Protein AF-A0A6M3IJ94-F1 (afdb_monomer_lite)

pLDDT: mean 84.15, std 18.34, range [35.28, 98.75]

Secondary structure (DSSP, 8-state):
-PPEEEEEE-SSGGGGG----SEEEEETTHHHHHHHHHHH-GGG-----EEEE-S--PBPTTSSSBSS-HHHHHHHHHTT-EEEESS--TT---EEP-HHHHHHHHT-----SHHHHHHHHHHHHHB-TTS-BSS-EEEEEES----SHHIIIIIHHHHHHHHHHHHHTT-EEEE-SS--TTS-TTSS-TT-----HHHH-TTS-S--TT---HHHHSSPPHHHHHHHHHHHHHHHHHHHTT------------

Sequence (254 aa):
MDKRELIILGMGSSRTLCLYDAEVWSCNVGYLQIAQANEENPELNAKLNKIFMSHPNAPRPDGKGLHYNFDQMNLMVKHGIEIFNIHRCKGLNSRMYPLKRISKKFNTDFFSNTICYMMAYAVDQATTRELKLRYPMKVRIYGVDMMTKDEYELEKGGIEYWIGYARGLGIEVELYGGGAVLQTCTGLPYGVKFYKIKDVDPWGLLKCGKMKKWQEQAGFSDKQMKKLAEHSDAELAEITDGTGMGTGYPLGTK

Foldseek 3Di:
DDAAEEEEEEAAPQSLVDQLPHAYEYEQVCVVVQVVSCVVPVVSVHDYAEYEYEDEFDQDPVNPGTSDDQVVQVVVVVVRHAYEYCDDYPSHPHDHQPQVVLCVLVVHNLAQDRLLSVLSVVQVVQADSVSAGPHAYEYEYGRQALPDPCSVPGPLVSNLVSVVVCVVSVHHYHYGDNHCSVADPQSDDPPPPDDDSCVRCVPCPVCPDPPPDPPVVVDDPPVRVVVV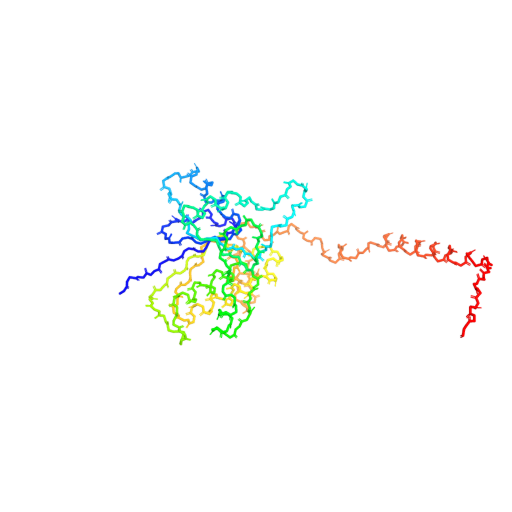VVVVVVVVVVVVVPPDDDDDDDDDDD

Organism: NCBI:txid1070528

Structure (mmCIF, N/CA/C/O backbone):
data_AF-A0A6M3IJ94-F1
#
_entry.id   AF-A0A6M3IJ94-F1
#
loop_
_atom_site.group_PDB
_atom_site.id
_atom_site.type_symbol
_atom_site.label_atom_id
_atom_site.label_alt_id
_atom_site.label_comp_id
_atom_site.label_asym_id
_atom_site.label_entity_id
_atom_site.label_seq_id
_atom_site.pdbx_PDB_ins_code
_atom_site.Cartn_x
_atom_site.Cartn_y
_atom_site.Cartn_z
_atom_site.occupancy
_atom_site.B_iso_or_equiv
_atom_site.auth_seq_id
_atom_site.auth_comp_id
_atom_site.auth_asym_id
_atom_site.auth_atom_id
_atom_site.pdbx_PDB_model_num
ATOM 1 N N . MET A 1 1 ? -22.364 -7.603 10.243 1.00 75.62 1 MET A N 1
ATOM 2 C CA . MET A 1 1 ? -21.705 -7.175 8.991 1.00 75.62 1 MET A CA 1
ATOM 3 C C . MET A 1 1 ? -20.384 -7.895 8.926 1.00 75.62 1 MET A C 1
ATOM 5 O O . MET A 1 1 ? -19.665 -7.851 9.920 1.00 75.62 1 MET A O 1
ATOM 9 N N . ASP A 1 2 ? -20.093 -8.551 7.809 1.00 90.19 2 ASP A N 1
ATOM 10 C CA . ASP A 1 2 ? -18.840 -9.286 7.654 1.00 90.19 2 ASP A CA 1
ATOM 11 C C . ASP A 1 2 ? -17.657 -8.321 7.646 1.00 90.19 2 ASP A C 1
ATOM 13 O O . ASP A 1 2 ? -17.708 -7.235 7.055 1.00 90.19 2 ASP A O 1
ATOM 17 N N . LYS A 1 3 ? -16.602 -8.707 8.361 1.00 95.31 3 LYS A N 1
ATOM 18 C CA . LYS A 1 3 ? -15.357 -7.952 8.435 1.00 95.31 3 LYS A CA 1
ATOM 19 C C . LYS A 1 3 ? -14.671 -8.012 7.074 1.00 95.31 3 LYS A C 1
ATOM 21 O O . LYS A 1 3 ? -14.461 -9.096 6.540 1.00 95.31 3 LYS A O 1
ATOM 26 N N . ARG A 1 4 ? -14.319 -6.854 6.514 1.00 97.69 4 ARG A N 1
ATOM 27 C CA . ARG A 1 4 ? -13.544 -6.794 5.269 1.00 97.69 4 ARG A CA 1
ATOM 28 C C . ARG A 1 4 ? -12.060 -6.861 5.568 1.00 97.69 4 ARG A C 1
ATOM 30 O O . ARG A 1 4 ? -11.571 -6.138 6.435 1.00 97.69 4 ARG A O 1
ATOM 37 N N . GLU A 1 5 ? -11.351 -7.679 4.808 1.00 98.25 5 GLU A N 1
ATOM 38 C CA . GLU A 1 5 ? -9.901 -7.779 4.890 1.00 98.25 5 GLU A CA 1
ATOM 39 C C . GLU A 1 5 ? -9.245 -7.254 3.622 1.00 98.25 5 GLU A C 1
ATOM 41 O O . GLU A 1 5 ? -9.701 -7.520 2.510 1.00 98.25 5 GLU A O 1
ATOM 46 N N . LEU A 1 6 ? -8.172 -6.497 3.820 1.00 98.50 6 LEU A N 1
ATOM 47 C CA . LEU A 1 6 ? -7.333 -5.947 2.773 1.00 98.50 6 LEU A CA 1
ATOM 48 C C . LEU A 1 6 ? -5.877 -6.297 3.065 1.00 98.50 6 LEU A C 1
ATOM 50 O O . LEU A 1 6 ? -5.398 -6.097 4.178 1.00 98.50 6 LEU A O 1
ATOM 54 N N . ILE A 1 7 ? -5.163 -6.734 2.041 1.00 98.50 7 ILE A N 1
ATOM 55 C CA . ILE A 1 7 ? -3.718 -6.890 2.021 1.00 98.50 7 ILE A CA 1
ATOM 56 C C . ILE A 1 7 ? -3.118 -5.717 1.243 1.00 98.50 7 ILE A C 1
ATOM 58 O O . ILE A 1 7 ? -3.458 -5.477 0.085 1.00 98.50 7 ILE A O 1
ATOM 62 N N . ILE A 1 8 ? -2.193 -5.000 1.874 1.00 98.44 8 ILE A N 1
ATOM 63 C CA . ILE A 1 8 ? -1.308 -4.035 1.222 1.00 98.44 8 ILE A CA 1
ATOM 64 C C . ILE A 1 8 ? 0.059 -4.691 1.075 1.00 98.44 8 ILE A C 1
ATOM 66 O O . ILE A 1 8 ? 0.717 -5.013 2.063 1.00 98.44 8 ILE A O 1
ATOM 70 N N . LEU A 1 9 ? 0.471 -4.884 -0.172 1.00 97.69 9 LEU A N 1
ATOM 71 C CA . LEU A 1 9 ? 1.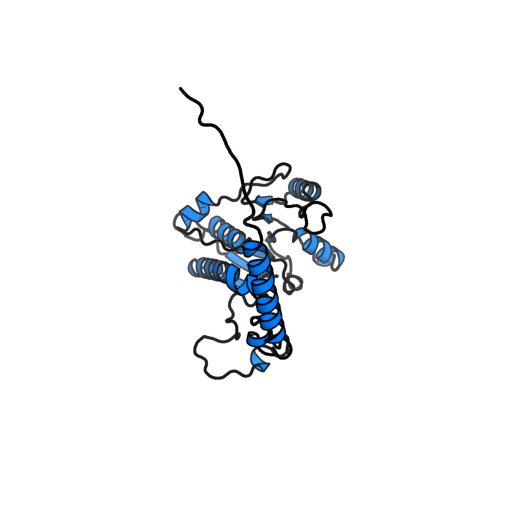695 -5.573 -0.546 1.00 97.69 9 LEU A CA 1
ATOM 72 C C . LEU A 1 9 ? 2.710 -4.580 -1.120 1.00 97.69 9 LEU A C 1
ATOM 74 O O . LEU A 1 9 ? 2.593 -4.144 -2.270 1.00 97.69 9 LEU A O 1
ATOM 78 N N . GLY A 1 10 ? 3.705 -4.230 -0.310 1.00 96.38 10 GLY A N 1
ATOM 79 C CA . GLY A 1 10 ? 4.910 -3.540 -0.752 1.00 96.38 10 GLY A CA 1
ATOM 80 C C . GLY A 1 10 ? 5.899 -4.480 -1.447 1.00 96.38 10 GLY A C 1
ATOM 81 O O . GLY A 1 10 ? 5.633 -5.663 -1.654 1.00 96.38 10 GLY A O 1
ATOM 82 N N . MET A 1 11 ? 7.061 -3.941 -1.812 1.00 93.88 11 MET A N 1
ATOM 83 C CA . MET A 1 11 ? 8.065 -4.653 -2.612 1.00 93.88 11 MET A CA 1
ATOM 84 C C . MET A 1 11 ? 9.243 -5.221 -1.805 1.00 93.88 11 MET A C 1
ATOM 86 O O . MET A 1 11 ? 10.128 -5.840 -2.394 1.00 93.88 11 MET A O 1
ATOM 90 N N . GLY A 1 12 ? 9.258 -5.030 -0.485 1.00 92.19 12 GLY A N 1
ATOM 91 C CA . GLY A 1 12 ? 10.270 -5.542 0.440 1.00 92.19 12 GLY A CA 1
ATOM 92 C C . GLY A 1 12 ? 10.313 -7.069 0.507 1.00 92.19 12 GLY A C 1
ATOM 93 O O . GLY A 1 12 ? 9.459 -7.763 -0.049 1.00 92.19 12 GLY A O 1
ATOM 94 N N . SER A 1 13 ? 11.330 -7.611 1.165 1.00 91.06 13 SER A N 1
ATOM 95 C CA . SER A 1 13 ? 11.576 -9.053 1.260 1.00 91.06 13 SER A CA 1
ATOM 96 C C . SER A 1 13 ? 10.516 -9.776 2.086 1.00 91.06 13 SER A C 1
ATOM 98 O O . SER A 1 13 ? 10.178 -10.909 1.755 1.00 91.06 13 SER A O 1
ATOM 100 N N . SER A 1 14 ? 9.922 -9.125 3.097 1.00 92.44 14 SER A N 1
ATOM 101 C CA . SER A 1 14 ? 8.851 -9.734 3.912 1.00 92.44 14 SER A CA 1
ATOM 102 C C . SER A 1 14 ? 7.580 -10.073 3.119 1.00 92.44 14 SER A C 1
ATOM 104 O O . SER A 1 14 ? 6.709 -10.784 3.621 1.00 92.44 14 SER A O 1
ATOM 106 N N . ARG A 1 15 ? 7.469 -9.623 1.859 1.00 93.88 15 ARG A N 1
ATOM 107 C CA . ARG A 1 15 ? 6.352 -9.959 0.962 1.00 93.88 15 ARG A CA 1
ATOM 108 C C . ARG A 1 15 ? 6.172 -11.465 0.747 1.00 93.88 15 ARG A C 1
ATOM 110 O O . ARG A 1 15 ? 5.062 -11.896 0.462 1.00 93.88 15 ARG A O 1
ATOM 117 N N . THR A 1 16 ? 7.235 -12.260 0.889 1.00 92.69 16 THR A N 1
ATOM 118 C CA . THR A 1 16 ? 7.192 -13.726 0.741 1.00 92.69 16 THR A CA 1
ATOM 119 C C . THR A 1 16 ? 6.347 -14.411 1.817 1.00 92.69 16 THR A C 1
ATOM 121 O O . THR A 1 16 ? 5.979 -15.567 1.659 1.00 92.69 16 THR A O 1
ATOM 124 N N . LEU A 1 17 ? 6.004 -13.696 2.893 1.00 93.56 17 LEU A N 1
ATOM 125 C CA . LEU A 1 17 ? 5.125 -14.175 3.961 1.00 93.56 17 LEU A CA 1
ATOM 126 C C . LEU A 1 17 ? 3.634 -13.942 3.661 1.00 93.56 17 LEU A C 1
ATOM 128 O O . LEU A 1 17 ? 2.785 -14.267 4.490 1.00 93.56 17 LEU A O 1
ATOM 132 N N . CYS A 1 18 ? 3.301 -13.313 2.530 1.00 95.62 18 CYS A N 1
ATOM 133 C CA . CYS A 1 18 ? 1.927 -12.970 2.187 1.00 95.62 18 CYS A CA 1
ATOM 134 C C . CYS A 1 18 ? 1.109 -14.210 1.799 1.00 95.62 18 CYS A C 1
ATOM 136 O O . CYS A 1 18 ? 1.546 -15.015 0.983 1.00 95.62 18 CYS A O 1
ATOM 138 N N . LEU A 1 19 ? -0.097 -14.330 2.363 1.00 95.25 19 LEU A N 1
ATOM 139 C CA . LEU A 1 19 ? -0.995 -15.475 2.156 1.00 95.25 19 LEU A CA 1
ATOM 140 C C . LEU A 1 19 ? -1.956 -15.310 0.969 1.00 95.25 19 LEU A C 1
ATOM 142 O O . LEU A 1 19 ? -2.542 -16.290 0.529 1.00 95.25 19 LEU A O 1
ATOM 146 N N . TYR A 1 20 ? -2.137 -14.083 0.466 1.00 96.06 20 TYR A N 1
ATOM 147 C CA . TYR A 1 20 ? -3.021 -13.757 -0.667 1.00 96.06 20 TYR A CA 1
ATOM 148 C C . TYR A 1 20 ? -4.481 -14.245 -0.540 1.00 96.06 20 TYR A C 1
ATOM 150 O O . TYR A 1 20 ? -5.178 -14.438 -1.533 1.00 96.06 20 TYR A O 1
ATOM 158 N N . ASP A 1 21 ? -4.972 -14.383 0.688 1.00 96.31 21 ASP A N 1
ATOM 159 C CA . ASP A 1 21 ? -6.295 -14.900 1.058 1.00 96.31 21 ASP A CA 1
ATOM 160 C C . ASP A 1 21 ? -7.361 -13.798 1.252 1.00 96.31 21 ASP A C 1
ATOM 162 O O . ASP A 1 21 ? -8.441 -14.044 1.788 1.00 96.31 21 ASP A O 1
ATOM 166 N N . ALA A 1 22 ? -7.076 -12.570 0.814 1.00 97.25 22 ALA A N 1
ATOM 167 C CA . ALA A 1 22 ? -7.985 -11.425 0.868 1.00 97.25 22 ALA A CA 1
ATOM 168 C C . ALA A 1 22 ? -7.823 -10.528 -0.372 1.00 97.25 22 ALA A C 1
ATOM 170 O O . ALA A 1 22 ? -7.085 -10.861 -1.296 1.00 97.25 22 ALA A O 1
ATOM 171 N N . GLU A 1 23 ? -8.514 -9.384 -0.417 1.00 97.81 23 GLU A N 1
ATOM 172 C CA . GLU A 1 23 ? -8.277 -8.381 -1.463 1.00 97.81 23 GLU A CA 1
ATOM 173 C C . GLU A 1 23 ? -6.821 -7.900 -1.382 1.00 97.81 23 GLU A C 1
ATOM 175 O O . GLU A 1 23 ? -6.375 -7.510 -0.307 1.00 97.81 23 GLU A O 1
ATOM 180 N N . VAL A 1 24 ? -6.078 -7.905 -2.492 1.00 98.38 24 VAL A N 1
ATOM 181 C CA . VAL A 1 24 ? -4.656 -7.527 -2.513 1.00 98.38 24 VAL A CA 1
ATOM 182 C C . VAL A 1 24 ? -4.446 -6.281 -3.347 1.00 98.38 24 VAL A C 1
ATOM 184 O O . VAL A 1 24 ? -4.787 -6.227 -4.535 1.00 98.38 24 VAL A O 1
ATOM 187 N N . TRP A 1 25 ? -3.846 -5.269 -2.731 1.00 98.62 25 TRP A N 1
ATOM 188 C CA . TRP A 1 25 ? -3.359 -4.076 -3.408 1.00 98.62 25 TRP A CA 1
ATOM 189 C C . TRP A 1 25 ? -1.841 -4.082 -3.382 1.00 98.62 25 TRP A C 1
ATOM 191 O O . TRP A 1 25 ? -1.240 -4.357 -2.347 1.00 98.62 25 TRP A O 1
ATOM 201 N N . SER A 1 26 ? -1.216 -3.718 -4.494 1.00 98.06 26 SER A N 1
ATOM 202 C CA . SER A 1 26 ? 0.237 -3.583 -4.573 1.00 98.06 26 SER A CA 1
ATOM 203 C C . SER A 1 26 ? 0.649 -2.256 -5.207 1.00 98.06 26 SER A C 1
ATOM 205 O O . SER A 1 26 ? -0.192 -1.496 -5.694 1.00 98.06 26 SER A O 1
ATOM 207 N N . CYS A 1 27 ? 1.942 -1.951 -5.181 1.00 97.06 27 CYS A N 1
ATOM 208 C CA . CYS A 1 27 ? 2.514 -0.751 -5.773 1.00 97.06 27 CYS A CA 1
ATOM 209 C C . CYS A 1 27 ? 3.472 -1.083 -6.923 1.00 97.06 27 CYS A C 1
ATOM 211 O O . CYS A 1 27 ? 4.075 -2.155 -6.974 1.00 97.06 27 CYS A O 1
ATOM 213 N N . ASN A 1 28 ? 3.635 -0.133 -7.847 1.00 94.31 28 ASN A N 1
ATOM 214 C CA . ASN A 1 28 ? 4.644 -0.181 -8.907 1.00 94.31 28 ASN A CA 1
ATOM 215 C C . ASN A 1 28 ? 4.612 -1.494 -9.719 1.00 94.31 28 ASN A C 1
ATOM 217 O O . ASN A 1 28 ? 3.641 -1.770 -10.423 1.00 94.31 28 ASN A O 1
ATOM 221 N N . VAL A 1 29 ? 5.684 -2.288 -9.637 1.00 94.38 29 VAL A N 1
ATOM 222 C CA . VAL A 1 29 ? 5.854 -3.562 -10.351 1.00 94.38 29 VAL A CA 1
ATOM 223 C C . VAL A 1 29 ? 5.529 -4.782 -9.488 1.00 94.38 29 VAL A C 1
ATOM 225 O O . VAL A 1 29 ? 5.887 -5.900 -9.848 1.00 94.38 29 VAL A O 1
ATOM 228 N N . GLY A 1 30 ? 4.826 -4.605 -8.366 1.00 93.88 30 GLY A N 1
ATOM 229 C CA . GLY A 1 30 ? 4.452 -5.712 -7.483 1.00 93.88 30 GLY A CA 1
ATOM 230 C C . GLY A 1 30 ? 3.614 -6.801 -8.165 1.00 93.88 30 GLY A C 1
ATOM 231 O O . GLY A 1 30 ? 3.656 -7.953 -7.752 1.00 93.88 30 GLY A O 1
ATOM 232 N N . TYR A 1 31 ? 2.956 -6.502 -9.290 1.00 94.62 31 TYR A N 1
ATOM 233 C CA . TYR A 1 31 ? 2.299 -7.519 -10.120 1.00 94.62 31 TYR A CA 1
ATOM 234 C C . TYR A 1 31 ? 3.261 -8.599 -10.648 1.00 94.62 31 TYR A C 1
ATOM 236 O O . TYR A 1 31 ? 2.857 -9.752 -10.773 1.00 94.62 31 TYR A O 1
ATOM 244 N N . LEU A 1 32 ? 4.530 -8.263 -10.916 1.00 93.81 32 LEU A N 1
ATOM 245 C CA . LEU A 1 32 ? 5.547 -9.248 -11.303 1.00 93.81 32 LEU A CA 1
ATOM 246 C C . LEU A 1 32 ? 5.889 -10.174 -10.134 1.00 93.81 32 LEU A C 1
ATOM 248 O O . LEU A 1 32 ? 6.092 -11.365 -10.333 1.00 93.81 32 LEU A O 1
ATOM 252 N N . GLN A 1 33 ? 5.910 -9.637 -8.913 1.00 92.44 33 GLN A N 1
ATOM 253 C CA . GLN A 1 33 ? 6.205 -10.407 -7.704 1.00 92.44 33 GLN A CA 1
ATOM 254 C C . GLN A 1 33 ? 5.079 -11.398 -7.388 1.00 92.44 33 GLN A C 1
ATOM 256 O O . GLN A 1 33 ? 5.347 -12.514 -6.965 1.00 92.44 33 GLN A O 1
ATOM 261 N N . ILE A 1 34 ? 3.827 -11.011 -7.641 1.00 91.62 34 ILE A N 1
ATOM 262 C CA . ILE A 1 34 ? 2.664 -11.898 -7.498 1.00 91.62 34 ILE A CA 1
ATOM 263 C C . ILE A 1 34 ? 2.680 -12.999 -8.561 1.00 91.62 34 ILE A C 1
ATOM 265 O O . ILE A 1 34 ? 2.403 -14.154 -8.251 1.00 91.62 34 ILE A O 1
ATOM 269 N N . ALA A 1 35 ? 3.030 -12.659 -9.806 1.00 92.19 35 ALA A N 1
ATOM 270 C CA . ALA A 1 35 ? 3.193 -13.653 -10.863 1.00 92.19 35 ALA A CA 1
ATOM 271 C C . ALA A 1 35 ? 4.285 -14.675 -10.508 1.00 92.19 35 ALA A C 1
ATOM 273 O O . ALA A 1 35 ? 4.039 -15.872 -10.604 1.00 92.19 35 ALA A O 1
ATOM 274 N N . GLN A 1 36 ? 5.435 -14.203 -10.017 1.00 91.31 36 GLN A N 1
ATOM 275 C CA . GLN A 1 36 ? 6.513 -15.059 -9.521 1.00 91.31 36 GLN A CA 1
ATOM 276 C C . GLN A 1 36 ? 6.048 -15.948 -8.357 1.00 91.31 36 GLN A C 1
ATOM 278 O O . GLN A 1 36 ? 6.311 -17.143 -8.368 1.00 91.31 36 GLN A O 1
ATOM 283 N N . ALA A 1 37 ? 5.312 -15.401 -7.383 1.00 90.31 37 ALA A N 1
ATOM 284 C CA . ALA A 1 37 ? 4.798 -16.184 -6.258 1.00 90.31 37 ALA A CA 1
ATOM 285 C C . ALA A 1 37 ? 3.868 -17.323 -6.716 1.00 90.31 37 ALA A C 1
ATOM 287 O O . ALA A 1 37 ? 3.946 -18.418 -6.174 1.00 90.31 37 ALA A O 1
ATOM 288 N N . ASN A 1 38 ? 3.039 -17.093 -7.740 1.00 91.25 38 ASN A N 1
ATOM 289 C CA . ASN A 1 38 ? 2.202 -18.137 -8.343 1.00 91.25 38 ASN A CA 1
ATOM 290 C C . ASN A 1 38 ? 2.995 -19.165 -9.163 1.00 91.25 38 ASN A C 1
ATOM 292 O O . ASN A 1 38 ? 2.552 -20.299 -9.302 1.00 91.25 38 ASN A O 1
ATOM 296 N N . GLU A 1 39 ? 4.131 -18.781 -9.747 1.00 93.44 39 GLU A N 1
ATOM 297 C CA . GLU A 1 39 ? 5.019 -19.717 -10.446 1.00 93.44 39 GLU A CA 1
ATOM 298 C C . GLU A 1 39 ? 5.747 -20.629 -9.450 1.00 93.44 39 GLU A C 1
ATOM 300 O O . GLU A 1 39 ? 5.826 -21.838 -9.655 1.00 93.44 39 GLU A O 1
ATOM 305 N N . GLU A 1 40 ? 6.228 -20.056 -8.345 1.00 93.06 40 GLU A N 1
ATOM 306 C CA . GLU A 1 40 ? 6.903 -20.779 -7.262 1.00 93.06 40 GLU A CA 1
ATOM 307 C C . GLU A 1 40 ? 5.933 -21.636 -6.434 1.00 93.06 40 GLU A C 1
ATOM 309 O O . GLU A 1 40 ? 6.310 -22.704 -5.950 1.00 93.06 40 GLU A O 1
ATOM 314 N N . ASN A 1 41 ? 4.691 -21.173 -6.269 1.00 93.62 41 ASN A N 1
ATOM 315 C CA . ASN A 1 41 ? 3.641 -21.814 -5.486 1.00 93.62 41 ASN A CA 1
ATOM 316 C C . ASN A 1 41 ? 2.273 -21.664 -6.195 1.00 93.62 41 ASN A C 1
ATOM 318 O O . ASN A 1 41 ? 1.521 -20.722 -5.923 1.00 93.62 41 ASN A O 1
ATOM 322 N N . PRO A 1 42 ? 1.928 -22.570 -7.129 1.00 93.38 42 PRO A N 1
ATOM 323 C CA . PRO A 1 42 ? 0.661 -22.502 -7.858 1.00 93.38 42 PRO A CA 1
ATOM 324 C C . PRO A 1 42 ? -0.587 -22.648 -6.973 1.00 93.38 42 PRO A C 1
ATOM 326 O O . PRO A 1 42 ? -1.653 -22.138 -7.326 1.00 93.38 42 PRO A O 1
ATOM 329 N N . GLU A 1 43 ? -0.485 -23.331 -5.828 1.00 93.81 43 GLU A N 1
ATOM 330 C CA . GLU A 1 43 ? -1.590 -23.509 -4.882 1.00 93.81 43 GLU A CA 1
ATOM 331 C C . GLU A 1 43 ? -1.963 -22.229 -4.117 1.00 93.81 43 GLU A C 1
ATOM 333 O O . GLU A 1 43 ? -3.097 -22.116 -3.646 1.00 93.81 43 GLU A O 1
ATOM 338 N N . LEU A 1 44 ? -1.061 -21.242 -4.062 1.00 91.44 44 LEU A N 1
ATOM 339 C CA . LEU A 1 44 ? -1.298 -19.928 -3.466 1.00 91.44 44 LEU A CA 1
ATOM 340 C C . LEU A 1 44 ? -2.446 -19.191 -4.155 1.00 91.44 44 LEU A C 1
ATOM 342 O O . LEU A 1 44 ? -3.186 -18.456 -3.502 1.00 91.44 44 LEU A O 1
ATOM 346 N N . ASN A 1 45 ? -2.595 -19.391 -5.474 1.00 91.75 45 ASN A N 1
ATOM 347 C CA . ASN A 1 45 ? -3.619 -18.754 -6.305 1.00 91.75 45 ASN A CA 1
ATOM 348 C C . ASN A 1 45 ? -3.726 -17.244 -6.022 1.00 91.75 45 ASN A C 1
ATOM 350 O O . ASN A 1 45 ? -4.820 -16.691 -5.863 1.00 91.75 45 ASN A O 1
ATOM 354 N N . ALA A 1 46 ? -2.573 -16.586 -5.912 1.00 93.00 46 ALA A N 1
ATOM 355 C CA . ALA A 1 46 ? -2.461 -15.195 -5.540 1.00 93.00 46 ALA A CA 1
ATOM 356 C C . ALA A 1 46 ? -3.148 -14.311 -6.583 1.00 93.00 46 ALA A C 1
ATOM 358 O O . ALA A 1 46 ? -2.817 -14.341 -7.774 1.00 93.00 46 ALA A O 1
ATOM 359 N N . LYS A 1 47 ? -4.103 -13.497 -6.129 1.00 94.06 47 LYS A N 1
ATOM 360 C CA . LYS A 1 47 ? -4.857 -12.571 -6.979 1.00 94.06 47 LYS A CA 1
ATOM 361 C C . LYS A 1 47 ? -4.522 -11.141 -6.615 1.00 94.06 47 LYS A C 1
ATOM 363 O O . LYS A 1 47 ? -4.480 -10.779 -5.447 1.00 94.06 47 LYS A O 1
ATOM 368 N N . LEU A 1 48 ? -4.325 -10.322 -7.639 1.00 96.56 48 LEU A N 1
ATOM 369 C CA . LEU A 1 48 ? -4.133 -8.886 -7.510 1.00 96.56 48 LEU A CA 1
ATOM 370 C C . LEU A 1 48 ? -5.436 -8.174 -7.860 1.00 96.56 48 LEU A C 1
ATOM 372 O O . LEU A 1 48 ? -6.035 -8.463 -8.892 1.00 96.56 48 LEU A O 1
ATOM 376 N N . ASN A 1 49 ? -5.859 -7.223 -7.032 1.00 98.19 49 ASN A N 1
ATOM 377 C CA . ASN A 1 49 ? -7.063 -6.433 -7.282 1.00 98.19 49 ASN A CA 1
ATOM 378 C C . ASN A 1 49 ? -6.720 -5.023 -7.762 1.00 98.19 49 ASN A C 1
ATOM 380 O O . ASN A 1 49 ? -7.365 -4.513 -8.681 1.00 98.19 49 ASN A O 1
ATOM 384 N N . LYS A 1 50 ? -5.714 -4.384 -7.143 1.00 98.62 50 LYS A N 1
ATOM 385 C CA . LYS A 1 50 ? -5.351 -2.994 -7.450 1.00 98.62 50 LYS A CA 1
ATOM 386 C C . LYS A 1 50 ? -3.848 -2.761 -7.481 1.00 98.62 50 LYS A C 1
ATOM 388 O O . LYS A 1 50 ? -3.116 -3.294 -6.652 1.00 98.62 50 LYS A O 1
ATOM 393 N N . ILE A 1 51 ? -3.414 -1.892 -8.389 1.00 98.31 51 ILE A N 1
ATOM 394 C CA . ILE A 1 51 ? -2.043 -1.380 -8.468 1.00 98.31 51 ILE A CA 1
ATOM 395 C C . ILE A 1 51 ? -2.064 0.123 -8.225 1.00 98.31 51 ILE A C 1
ATOM 397 O O . ILE A 1 51 ? -2.849 0.842 -8.839 1.00 98.31 51 ILE A O 1
ATOM 401 N N . PHE A 1 52 ? -1.173 0.602 -7.366 1.00 98.44 52 PHE A N 1
ATOM 402 C CA . PHE A 1 52 ? -0.968 2.022 -7.113 1.00 98.44 52 PHE A CA 1
ATOM 403 C C . PHE A 1 52 ? 0.390 2.472 -7.652 1.00 98.44 52 PHE A C 1
ATOM 405 O O . PHE A 1 52 ? 1.400 1.784 -7.511 1.00 98.44 52 PHE A O 1
ATOM 412 N N . MET A 1 53 ? 0.409 3.647 -8.272 1.00 97.19 53 MET A N 1
ATOM 413 C CA . MET A 1 53 ? 1.603 4.274 -8.830 1.00 97.19 53 MET A CA 1
ATOM 414 C C . MET A 1 53 ? 1.667 5.742 -8.408 1.00 97.19 53 MET A C 1
ATOM 416 O O . MET A 1 53 ? 0.650 6.440 -8.393 1.00 97.19 53 MET A O 1
ATOM 420 N N . SER A 1 54 ? 2.872 6.217 -8.100 1.00 94.38 54 SER A N 1
ATOM 421 C CA . SER A 1 54 ? 3.136 7.612 -7.720 1.00 94.38 54 SER A CA 1
ATOM 422 C C . SER A 1 54 ? 4.116 8.328 -8.651 1.00 94.38 54 SER A C 1
ATOM 424 O O . SER A 1 54 ? 4.526 9.441 -8.352 1.00 94.38 54 SER A O 1
ATOM 426 N N . HIS A 1 55 ? 4.498 7.716 -9.775 1.00 90.38 55 HIS A N 1
ATOM 427 C CA . HIS A 1 55 ? 5.523 8.258 -10.669 1.00 90.38 55 HIS A CA 1
ATOM 428 C C . HIS A 1 55 ? 5.110 8.125 -12.142 1.00 90.38 55 HIS A C 1
ATOM 430 O O . HIS A 1 55 ? 4.350 7.211 -12.495 1.00 90.38 55 HIS A O 1
ATOM 436 N N . PRO A 1 56 ? 5.585 9.028 -13.023 1.00 91.44 56 PRO A N 1
ATOM 437 C CA . PRO A 1 56 ? 5.475 8.832 -14.462 1.00 91.44 56 PRO A CA 1
ATOM 438 C C . PRO A 1 56 ? 6.345 7.651 -14.915 1.00 91.44 56 PRO A C 1
ATOM 440 O O . PRO A 1 56 ? 7.227 7.186 -14.193 1.00 91.44 56 PRO A O 1
ATOM 443 N N . ASN A 1 57 ? 6.127 7.182 -16.144 1.00 89.69 57 ASN A N 1
ATOM 444 C CA . ASN A 1 57 ? 6.989 6.164 -16.735 1.00 89.69 57 ASN A CA 1
ATOM 445 C C . ASN A 1 57 ? 8.295 6.799 -17.214 1.00 89.69 57 ASN A C 1
ATOM 447 O O . AS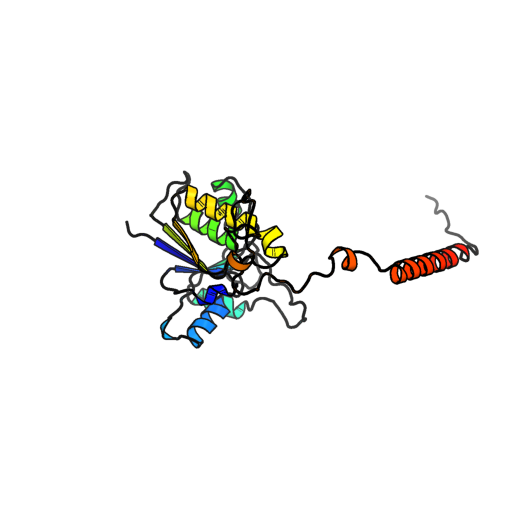N A 1 57 ? 8.372 7.311 -18.330 1.00 89.69 57 ASN A O 1
ATOM 451 N N . ALA A 1 58 ? 9.287 6.829 -16.329 1.00 88.44 58 ALA A N 1
ATOM 452 C CA . ALA A 1 58 ? 10.604 7.361 -16.635 1.00 88.44 58 ALA A CA 1
ATOM 453 C C . ALA A 1 58 ? 11.461 6.321 -17.386 1.00 88.44 58 ALA A C 1
ATOM 455 O O . ALA A 1 58 ? 11.296 5.111 -17.171 1.00 88.44 58 ALA A O 1
ATOM 456 N N . PRO A 1 59 ? 12.386 6.772 -18.253 1.00 88.75 59 PRO A N 1
ATOM 457 C CA . PRO A 1 59 ? 13.450 5.924 -18.765 1.00 88.75 59 PRO A CA 1
ATOM 458 C C . PRO A 1 59 ? 14.268 5.339 -17.617 1.00 88.75 59 PRO A C 1
ATOM 460 O O . PRO A 1 59 ? 14.542 6.017 -16.625 1.00 88.75 59 PRO A O 1
ATOM 463 N N . ARG A 1 60 ? 14.674 4.084 -17.765 1.00 85.12 60 ARG A N 1
ATOM 464 C CA . ARG A 1 60 ? 15.566 3.428 -16.818 1.00 85.12 60 ARG A CA 1
ATOM 465 C C . ARG A 1 60 ? 16.966 4.052 -16.901 1.00 85.12 60 ARG A C 1
ATOM 467 O O . ARG A 1 60 ? 17.408 4.376 -18.007 1.00 85.12 60 ARG A O 1
ATOM 474 N N . PRO A 1 61 ? 17.710 4.141 -15.783 1.00 85.12 61 PRO A N 1
ATOM 475 C CA . PRO A 1 61 ? 19.083 4.656 -15.788 1.00 85.12 61 PRO A CA 1
ATOM 476 C C . PRO A 1 61 ? 20.040 3.876 -16.702 1.00 85.12 61 PRO A C 1
ATOM 478 O O . PRO A 1 61 ? 21.017 4.429 -17.190 1.00 85.12 61 PRO A O 1
ATOM 481 N N . ASP A 1 62 ? 19.751 2.595 -16.953 1.00 91.06 62 ASP A N 1
ATOM 482 C CA . ASP A 1 62 ? 20.536 1.723 -17.834 1.00 91.06 62 ASP A CA 1
ATOM 483 C C . ASP A 1 62 ? 20.261 1.944 -19.335 1.00 91.06 62 ASP A C 1
ATOM 485 O O . ASP A 1 62 ? 20.861 1.272 -20.173 1.00 91.06 62 ASP A O 1
ATOM 489 N N . GLY A 1 63 ? 19.334 2.843 -19.686 1.00 91.88 63 GLY A N 1
ATOM 490 C CA . GLY A 1 63 ? 18.915 3.097 -21.064 1.00 91.88 63 GLY A CA 1
ATOM 491 C C . GLY A 1 63 ? 18.111 1.957 -21.701 1.00 91.88 63 GLY A C 1
ATOM 492 O O . GLY A 1 63 ? 17.722 2.065 -22.862 1.00 91.88 63 GLY A O 1
ATOM 493 N N . LYS A 1 64 ? 17.807 0.874 -20.972 1.00 88.81 64 LYS A N 1
ATOM 494 C CA . LYS A 1 64 ? 17.128 -0.326 -21.499 1.00 88.81 64 LYS A CA 1
ATOM 495 C C . LYS A 1 64 ? 15.604 -0.179 -21.518 1.00 88.81 64 LYS A C 1
ATOM 497 O O . LYS A 1 64 ? 14.869 -1.116 -21.210 1.00 88.81 64 LYS A O 1
ATOM 502 N N . GLY A 1 65 ? 15.124 1.006 -21.886 1.00 90.06 65 GLY A N 1
ATOM 503 C CA . GLY A 1 65 ? 13.704 1.317 -22.021 1.00 90.06 65 GLY A CA 1
ATOM 504 C C . GLY A 1 65 ? 13.088 1.956 -20.780 1.00 90.06 65 GLY A C 1
ATOM 505 O O . GLY A 1 65 ? 13.727 2.729 -20.069 1.00 90.06 65 GLY A O 1
ATOM 506 N N . LEU A 1 66 ? 11.804 1.683 -20.571 1.00 90.25 66 LEU A N 1
ATOM 507 C CA . LEU A 1 66 ? 10.969 2.323 -19.559 1.00 90.25 66 LEU A CA 1
ATOM 508 C C . LEU A 1 66 ? 10.860 1.468 -18.290 1.00 90.25 66 LEU A C 1
ATOM 510 O O . LEU A 1 66 ? 11.003 0.246 -18.340 1.00 90.25 66 LEU A O 1
ATOM 514 N N . HIS A 1 67 ? 10.596 2.104 -17.147 1.00 87.75 67 HIS A N 1
ATOM 515 C CA . HIS A 1 67 ? 10.413 1.395 -15.875 1.00 87.75 67 HIS A CA 1
ATOM 516 C C . HIS A 1 67 ? 9.183 0.479 -15.862 1.00 87.75 67 HIS A C 1
ATOM 518 O O . HIS A 1 67 ? 9.221 -0.585 -15.245 1.00 87.75 67 HIS A O 1
ATOM 524 N N . TYR A 1 68 ? 8.109 0.870 -16.548 1.00 92.88 68 TYR A N 1
ATOM 525 C CA . TYR A 1 68 ? 6.855 0.124 -16.580 1.00 92.88 68 TYR A CA 1
ATOM 526 C C . TYR A 1 68 ? 6.522 -0.364 -17.990 1.00 92.88 68 TYR A C 1
ATOM 528 O O . TYR A 1 68 ? 6.604 0.393 -18.962 1.00 92.88 68 TYR A O 1
ATOM 536 N N . ASN A 1 69 ? 6.058 -1.612 -18.084 1.00 94.19 69 ASN A N 1
ATOM 537 C CA . ASN A 1 69 ? 5.482 -2.175 -19.300 1.00 94.19 69 ASN A CA 1
ATOM 538 C C . ASN A 1 69 ? 3.977 -1.852 -19.362 1.00 94.19 69 ASN A C 1
ATOM 540 O O . ASN A 1 69 ? 3.147 -2.568 -18.801 1.00 94.19 69 ASN A O 1
ATOM 544 N N . PHE A 1 70 ? 3.619 -0.747 -20.020 1.00 95.19 70 PHE A N 1
ATOM 545 C CA . PHE A 1 70 ? 2.224 -0.299 -20.110 1.00 95.19 70 PHE A CA 1
ATOM 546 C C . PHE A 1 70 ? 1.319 -1.253 -20.889 1.00 95.19 70 PHE A C 1
ATOM 548 O O . PHE A 1 70 ? 0.141 -1.344 -20.556 1.00 95.19 70 PHE A O 1
ATOM 555 N N . ASP A 1 71 ? 1.841 -2.007 -21.856 1.00 95.62 71 ASP A N 1
ATOM 556 C CA . ASP A 1 71 ? 1.039 -2.984 -22.597 1.00 95.62 71 ASP A CA 1
ATOM 557 C C . ASP A 1 71 ? 0.593 -4.128 -21.686 1.00 95.62 71 ASP A C 1
ATOM 559 O O . ASP A 1 71 ? -0.591 -4.474 -21.642 1.00 95.62 71 ASP A O 1
ATOM 563 N N . GLN A 1 72 ? 1.515 -4.644 -20.870 1.00 95.06 72 GLN A N 1
ATOM 564 C CA . GLN A 1 72 ? 1.205 -5.645 -19.852 1.00 95.06 72 GLN A CA 1
ATOM 565 C C . GLN A 1 72 ? 0.228 -5.098 -18.801 1.00 95.06 72 GLN A C 1
ATOM 567 O O . GLN A 1 72 ? -0.734 -5.771 -18.429 1.00 95.06 72 GLN A O 1
ATOM 572 N N . MET A 1 73 ? 0.420 -3.856 -18.352 1.00 96.12 73 MET A N 1
ATOM 573 C CA . MET A 1 73 ? -0.492 -3.214 -17.400 1.00 96.12 73 MET A CA 1
ATOM 574 C C . MET A 1 73 ? -1.895 -3.002 -17.978 1.00 96.12 73 MET A C 1
ATOM 576 O O . MET A 1 73 ? -2.890 -3.275 -17.311 1.00 96.12 73 MET A O 1
ATOM 580 N N . ASN A 1 74 ? -2.000 -2.590 -19.238 1.00 96.62 74 ASN A N 1
ATOM 581 C CA . ASN A 1 74 ? -3.279 -2.450 -19.926 1.00 96.62 74 ASN A CA 1
ATOM 582 C C . ASN A 1 74 ? -3.978 -3.799 -20.131 1.00 96.62 74 ASN A C 1
ATOM 584 O O . ASN A 1 74 ? -5.208 -3.852 -20.100 1.00 96.62 74 ASN A O 1
ATOM 588 N N . LEU A 1 75 ? -3.223 -4.886 -20.321 1.00 93.94 75 LEU A N 1
ATOM 589 C CA . LEU A 1 75 ? -3.781 -6.236 -20.348 1.00 93.94 75 LEU A CA 1
ATOM 590 C C . LEU A 1 75 ? -4.385 -6.609 -18.987 1.00 93.94 75 LEU A C 1
ATOM 592 O O . LEU A 1 75 ? -5.518 -7.078 -18.943 1.00 93.94 75 LEU A O 1
ATOM 596 N N . MET A 1 76 ? -3.701 -6.314 -17.878 1.00 95.12 76 MET A N 1
ATOM 597 C CA . MET A 1 76 ? -4.239 -6.528 -16.526 1.00 95.12 76 MET A CA 1
ATOM 598 C C . MET A 1 76 ? -5.561 -5.783 -16.292 1.00 95.12 76 MET A C 1
ATOM 600 O O . MET A 1 76 ? -6.500 -6.348 -15.730 1.00 95.12 76 MET A O 1
ATOM 604 N N . VAL A 1 77 ? -5.679 -4.549 -16.793 1.00 96.19 77 VAL A N 1
ATOM 605 C CA . VAL A 1 77 ? -6.929 -3.770 -16.720 1.00 96.19 77 VAL A CA 1
ATOM 606 C C . VAL A 1 77 ? -8.079 -4.468 -17.448 1.00 96.19 77 VAL A C 1
ATOM 608 O O . VAL A 1 77 ? -9.198 -4.497 -16.937 1.00 96.19 77 VAL A O 1
ATOM 611 N N . LYS A 1 78 ? -7.819 -5.097 -18.604 1.00 94.81 78 LYS A N 1
ATOM 612 C CA . LYS A 1 78 ? -8.831 -5.895 -19.326 1.00 94.81 78 LYS A CA 1
ATOM 613 C C . LYS A 1 78 ? -9.308 -7.112 -18.527 1.00 94.81 78 LYS A C 1
ATOM 615 O O . LYS A 1 78 ? -10.426 -7.565 -18.742 1.00 94.81 78 LYS A O 1
ATOM 620 N N . HIS A 1 79 ? -8.493 -7.604 -17.595 1.00 93.88 79 HIS A N 1
ATOM 621 C CA . HIS A 1 79 ? -8.829 -8.700 -16.683 1.00 93.88 79 HIS A CA 1
ATOM 622 C C . HIS A 1 79 ? -9.361 -8.225 -15.320 1.00 93.88 79 HIS A C 1
ATOM 624 O O . HIS A 1 79 ? -9.466 -9.017 -14.388 1.00 93.88 79 HIS A O 1
ATOM 630 N N . GLY A 1 80 ? -9.740 -6.948 -15.204 1.00 95.19 80 GLY A N 1
ATOM 631 C CA . GLY A 1 80 ? -10.434 -6.413 -14.031 1.00 95.19 80 GLY A CA 1
ATOM 632 C C . GLY A 1 80 ? -9.531 -5.850 -12.933 1.00 95.19 80 GLY A C 1
ATOM 633 O O . GLY A 1 80 ? -10.049 -5.454 -11.891 1.00 95.19 80 GLY A O 1
ATOM 634 N N . ILE A 1 81 ? -8.213 -5.767 -13.149 1.00 97.38 81 ILE A N 1
ATOM 635 C CA . ILE A 1 81 ? -7.294 -5.121 -12.202 1.00 97.38 81 ILE A CA 1
ATOM 636 C C . ILE A 1 81 ? -7.409 -3.602 -12.345 1.00 97.38 81 ILE A C 1
ATOM 638 O O . ILE A 1 81 ? -7.243 -3.050 -13.433 1.00 97.38 81 ILE A O 1
ATOM 642 N N . GLU A 1 82 ? -7.654 -2.895 -11.244 1.00 98.44 82 GLU A N 1
ATOM 643 C CA . GLU A 1 82 ? -7.672 -1.433 -11.265 1.00 98.44 82 GLU A CA 1
ATOM 644 C C . GLU A 1 82 ? -6.267 -0.862 -11.070 1.00 98.44 82 GLU A C 1
ATOM 646 O O . GLU A 1 82 ? -5.551 -1.235 -10.144 1.00 98.44 82 GLU A O 1
ATOM 651 N N . ILE A 1 83 ? -5.884 0.109 -11.897 1.00 98.38 83 ILE A N 1
ATOM 652 C CA . ILE A 1 83 ? -4.612 0.821 -11.748 1.00 98.38 83 ILE A CA 1
ATOM 653 C C . ILE A 1 83 ? -4.906 2.265 -11.367 1.00 98.38 83 ILE A C 1
ATOM 655 O O . ILE A 1 83 ? -5.572 2.977 -12.118 1.00 98.38 83 ILE A O 1
ATOM 659 N N . PHE A 1 84 ? -4.401 2.705 -10.220 1.00 98.50 84 PHE A N 1
ATOM 660 C CA . PHE A 1 84 ? -4.461 4.084 -9.753 1.00 98.50 84 PHE A CA 1
ATOM 661 C C . PHE A 1 84 ? -3.105 4.755 -9.938 1.00 98.50 84 PHE A C 1
ATOM 663 O O . PHE A 1 84 ? -2.081 4.215 -9.528 1.00 98.50 84 PHE A O 1
ATOM 670 N N . ASN A 1 85 ? -3.099 5.956 -10.513 1.00 97.81 85 ASN A N 1
ATOM 671 C CA . ASN A 1 85 ? -1.892 6.768 -10.633 1.00 97.81 85 ASN A CA 1
ATOM 672 C C . ASN A 1 85 ? -2.169 8.215 -10.205 1.00 97.81 85 ASN A C 1
ATOM 674 O O . ASN A 1 85 ? -3.232 8.766 -10.503 1.00 97.81 85 ASN A O 1
ATOM 678 N N . ILE A 1 86 ? -1.230 8.836 -9.490 1.00 97.06 86 ILE A N 1
ATOM 679 C CA . ILE A 1 86 ? -1.315 10.263 -9.141 1.00 97.06 86 ILE A CA 1
ATOM 680 C C . ILE A 1 86 ? -1.021 11.164 -10.349 1.00 97.06 86 ILE A C 1
ATOM 682 O O . ILE A 1 86 ? -1.450 12.316 -10.380 1.00 97.06 86 ILE A O 1
ATOM 686 N N . HIS A 1 87 ? -0.330 10.631 -11.358 1.00 95.75 87 HIS A N 1
ATOM 687 C CA . HIS A 1 87 ? -0.019 11.313 -12.606 1.00 95.75 87 HIS A CA 1
ATOM 688 C C . HIS A 1 87 ? -0.829 10.739 -13.766 1.00 95.75 87 HIS A C 1
ATOM 690 O O . HIS A 1 87 ? -1.125 9.546 -13.831 1.00 95.75 87 HIS A O 1
ATOM 696 N N . ARG A 1 88 ? -1.137 11.595 -14.742 1.00 96.12 88 ARG A N 1
ATOM 697 C CA . ARG A 1 88 ? -1.684 11.145 -16.021 1.00 96.12 88 ARG A CA 1
ATOM 698 C C . ARG A 1 88 ? -0.543 10.624 -16.889 1.00 96.12 88 ARG A C 1
ATOM 700 O O . ARG A 1 88 ? 0.335 11.392 -17.270 1.00 96.12 88 ARG A O 1
ATOM 707 N N . CYS A 1 89 ? -0.587 9.347 -17.246 1.00 95.38 89 CYS A N 1
ATOM 708 C CA . CYS A 1 89 ? 0.398 8.734 -18.132 1.00 95.38 89 CYS A CA 1
ATOM 709 C C . CYS A 1 89 ? -0.221 8.444 -19.501 1.00 95.38 89 CYS A C 1
ATOM 711 O O . CYS A 1 89 ? -1.207 7.715 -19.607 1.00 95.38 89 CYS A O 1
ATOM 713 N N . LYS A 1 90 ? 0.354 9.010 -20.568 1.00 95.88 90 LYS A N 1
ATOM 714 C CA . LYS A 1 90 ? -0.086 8.718 -21.938 1.00 95.88 90 LYS A CA 1
ATOM 715 C C . LYS A 1 90 ? 0.156 7.234 -22.239 1.00 95.88 90 LYS A C 1
ATOM 717 O O . LYS A 1 90 ? 1.255 6.741 -22.018 1.00 95.88 90 LYS A O 1
ATOM 722 N N . GLY A 1 91 ? -0.868 6.545 -22.741 1.00 95.69 91 GLY A N 1
ATOM 723 C CA . GLY A 1 91 ? -0.796 5.122 -23.095 1.00 95.69 91 GLY A CA 1
ATOM 724 C C . GLY A 1 91 ? -1.095 4.144 -21.954 1.00 95.69 91 GLY A C 1
ATOM 725 O O . GLY A 1 91 ? -1.146 2.948 -22.213 1.00 95.69 91 GLY A O 1
ATOM 726 N N . LEU A 1 92 ? -1.338 4.614 -20.726 1.00 97.25 92 LEU A N 1
ATOM 727 C CA . LEU A 1 92 ? -1.764 3.765 -19.611 1.00 97.25 92 LEU A CA 1
ATOM 728 C C . LEU A 1 92 ? -3.258 3.956 -19.322 1.00 97.25 92 LEU A C 1
ATOM 730 O O . LEU A 1 92 ? -3.716 5.071 -19.067 1.00 97.25 92 LEU A O 1
ATOM 734 N N . ASN A 1 93 ? -4.003 2.855 -19.279 1.00 97.94 93 ASN A N 1
ATOM 735 C CA . ASN A 1 93 ? -5.406 2.812 -18.878 1.00 97.94 93 ASN A CA 1
ATOM 736 C C . ASN A 1 93 ? -5.528 2.808 -17.346 1.00 97.94 93 ASN A C 1
ATOM 738 O O . ASN A 1 93 ? -5.952 1.829 -16.740 1.00 97.94 93 ASN A O 1
ATOM 742 N N . SER A 1 94 ? -5.139 3.910 -16.706 1.00 97.56 94 SER A N 1
ATOM 743 C CA . SER A 1 94 ? -5.228 4.086 -15.252 1.00 97.56 94 SER A CA 1
ATOM 744 C C . SER A 1 94 ? -6.326 5.066 -14.844 1.00 97.56 94 SER A C 1
ATOM 746 O O . SER A 1 94 ? -6.631 6.025 -15.555 1.00 97.56 94 SER A O 1
ATOM 748 N N . ARG A 1 95 ? -6.859 4.887 -13.636 1.00 98.19 95 ARG A N 1
ATOM 749 C CA . ARG A 1 95 ? -7.680 5.874 -12.934 1.00 98.19 95 ARG A CA 1
ATOM 750 C C . ARG A 1 95 ? -6.779 6.892 -12.242 1.00 98.19 95 ARG A C 1
ATOM 752 O O . ARG A 1 95 ? -5.774 6.536 -11.630 1.00 98.19 95 ARG A O 1
ATOM 759 N N . MET A 1 96 ? -7.166 8.164 -12.295 1.00 98.25 96 MET A N 1
ATOM 760 C CA . MET A 1 96 ? -6.504 9.183 -11.481 1.00 98.25 96 MET A CA 1
ATOM 761 C C . MET A 1 96 ? -6.784 8.914 -10.003 1.00 98.25 96 MET A C 1
ATOM 763 O O . MET A 1 96 ? -7.941 8.762 -9.601 1.00 98.25 96 MET A O 1
ATOM 767 N N . TYR A 1 97 ? -5.733 8.894 -9.188 1.00 98.50 97 TYR A N 1
ATOM 768 C CA . TYR A 1 97 ? -5.869 8.818 -7.742 1.00 98.50 97 TYR A CA 1
ATOM 769 C C . TYR A 1 97 ? -6.634 10.055 -7.229 1.00 98.50 97 TYR A C 1
ATOM 771 O O . TYR A 1 97 ? -6.308 11.183 -7.616 1.00 98.50 97 TYR A O 1
ATOM 779 N N . PRO A 1 98 ? -7.653 9.900 -6.363 1.00 98.19 98 PRO A N 1
ATOM 780 C CA . PRO A 1 98 ? -8.529 10.999 -5.958 1.00 98.19 98 PRO A CA 1
ATOM 781 C C . PRO A 1 98 ? -7.899 11.894 -4.871 1.00 98.19 98 PRO A C 1
ATOM 783 O O . PRO A 1 98 ? -8.533 12.165 -3.848 1.00 98.19 98 PRO A O 1
ATOM 786 N N . LEU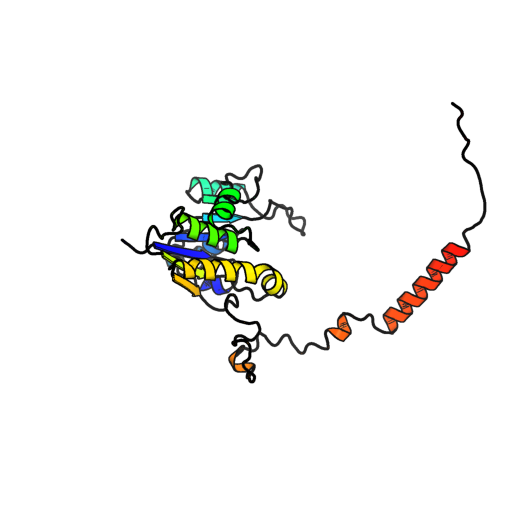 A 1 99 ? -6.674 12.383 -5.103 1.00 98.12 99 LEU A N 1
ATOM 787 C CA . LEU A 1 99 ? -5.846 13.101 -4.125 1.00 98.12 99 LEU A CA 1
ATOM 788 C C . LEU A 1 99 ? -6.588 14.279 -3.493 1.00 98.12 99 LEU A C 1
ATOM 790 O O . LEU A 1 99 ? -6.807 14.290 -2.290 1.00 98.12 99 LEU A O 1
ATOM 794 N N . LYS A 1 100 ? -7.096 15.211 -4.310 1.00 98.12 100 LYS A N 1
ATOM 795 C CA . LYS A 1 100 ? -7.809 16.409 -3.828 1.00 98.12 100 LYS A CA 1
ATOM 796 C C . LYS A 1 100 ? -8.987 16.075 -2.906 1.00 98.12 100 LYS A C 1
ATOM 798 O O . LYS A 1 100 ? -9.245 16.792 -1.944 1.00 98.12 100 LYS A O 1
ATOM 803 N N . ARG A 1 101 ? -9.725 14.999 -3.204 1.00 98.25 101 ARG A N 1
ATOM 804 C CA . ARG A 1 101 ? -10.870 14.564 -2.392 1.00 98.25 101 ARG A CA 1
ATOM 805 C C . ARG A 1 101 ? -10.404 13.969 -1.067 1.00 98.25 101 ARG A C 1
ATOM 807 O O . ARG A 1 101 ? -10.967 14.321 -0.037 1.00 98.25 101 ARG A O 1
ATOM 814 N N . ILE A 1 102 ? -9.408 13.086 -1.109 1.00 98.50 102 ILE A N 1
ATOM 815 C CA . ILE A 1 102 ? -8.854 12.413 0.071 1.00 98.50 102 ILE A CA 1
ATOM 816 C C . ILE A 1 102 ? -8.180 13.431 0.997 1.00 98.50 102 ILE A C 1
ATOM 818 O O . ILE A 1 102 ? -8.526 13.484 2.174 1.00 98.50 102 ILE A O 1
ATOM 822 N N . SER A 1 103 ? -7.326 14.309 0.466 1.00 98.31 103 SER A N 1
ATOM 823 C CA . SER A 1 103 ? -6.665 15.352 1.254 1.00 98.31 103 SER A CA 1
ATOM 824 C C . SER A 1 103 ? -7.663 16.288 1.924 1.00 98.31 103 SER A C 1
ATOM 826 O O . SER A 1 103 ? -7.536 16.596 3.104 1.00 98.31 103 SER A O 1
ATOM 828 N N . LYS A 1 104 ? -8.721 16.686 1.202 1.00 98.44 104 LYS A N 1
ATOM 829 C CA . LYS A 1 104 ? -9.797 17.503 1.775 1.00 98.44 104 LYS A CA 1
ATOM 830 C C . LYS A 1 104 ? -10.575 16.759 2.864 1.00 98.44 104 LYS A C 1
ATOM 832 O O . LYS A 1 104 ? -10.935 17.371 3.860 1.00 98.44 104 LYS A O 1
ATOM 837 N N . LYS A 1 105 ? -10.867 15.468 2.668 1.00 98.38 105 LYS A N 1
ATOM 838 C CA . LYS A 1 105 ? -11.626 14.652 3.630 1.00 98.38 105 LYS A CA 1
ATOM 839 C C . LYS A 1 105 ? -10.882 14.501 4.956 1.00 98.38 105 LYS A C 1
ATOM 841 O O . LYS A 1 105 ? -11.504 14.617 6.003 1.00 98.38 105 LYS A O 1
ATOM 846 N N . PHE A 1 106 ? -9.579 14.243 4.899 1.00 98.25 106 PHE A N 1
ATOM 847 C CA . PHE A 1 106 ? -8.763 13.980 6.086 1.00 98.25 106 PHE A CA 1
ATOM 848 C C . PHE A 1 106 ? -8.021 15.215 6.609 1.00 98.25 106 PHE A C 1
ATOM 850 O O . PHE A 1 106 ? -7.358 15.129 7.638 1.00 98.25 106 PHE A O 1
ATOM 857 N N . ASN A 1 107 ? -8.163 16.357 5.926 1.00 97.81 107 ASN A N 1
ATOM 858 C CA . ASN A 1 107 ? -7.498 17.620 6.237 1.00 97.81 107 ASN A CA 1
ATOM 859 C C . ASN A 1 107 ? -5.969 17.474 6.370 1.00 97.81 107 ASN A C 1
ATOM 861 O O . ASN A 1 107 ? -5.361 17.957 7.321 1.00 97.81 107 ASN A O 1
ATOM 865 N N . THR A 1 108 ? -5.361 16.753 5.428 1.00 98.00 108 THR A N 1
ATOM 866 C CA . THR A 1 108 ? -3.918 16.493 5.388 1.00 98.00 108 THR A CA 1
ATOM 867 C C . THR A 1 108 ? -3.463 16.181 3.963 1.00 98.00 108 THR A C 1
ATOM 869 O O . THR A 1 108 ? -4.205 15.605 3.165 1.00 98.00 108 THR A O 1
ATOM 872 N N . ASP A 1 109 ? -2.233 16.541 3.633 1.00 96.88 109 ASP A N 1
ATOM 873 C CA . ASP A 1 109 ? -1.520 16.186 2.407 1.00 96.88 109 ASP A CA 1
ATOM 874 C C . ASP A 1 109 ? -0.261 15.353 2.696 1.00 96.88 109 ASP A C 1
ATOM 876 O O . ASP A 1 109 ? 0.633 15.250 1.857 1.00 96.88 109 ASP A O 1
ATOM 880 N N . PHE A 1 110 ? -0.205 14.708 3.864 1.00 97.62 110 PHE A N 1
ATOM 881 C CA . PHE A 1 110 ? 0.960 13.942 4.284 1.00 97.62 110 PHE A CA 1
ATOM 882 C C . PHE A 1 110 ? 1.034 12.575 3.583 1.00 97.62 110 PHE A C 1
ATOM 884 O O . PHE A 1 110 ? 0.566 11.552 4.086 1.00 97.62 110 PHE A O 1
ATOM 891 N N . PHE A 1 111 ? 1.606 12.568 2.378 1.00 97.25 111 PHE A N 1
ATOM 892 C CA . PHE A 1 111 ? 1.808 11.389 1.533 1.00 97.25 111 PHE A CA 1
ATOM 893 C C . PHE A 1 111 ? 3.279 11.262 1.146 1.00 97.25 111 PHE A C 1
ATOM 895 O O . PHE A 1 111 ? 3.718 11.862 0.167 1.00 97.25 111 PHE A O 1
ATOM 902 N N . SER A 1 112 ? 4.042 10.473 1.897 1.00 95.94 112 SER A N 1
ATOM 903 C CA . SER A 1 112 ? 5.481 10.331 1.655 1.00 95.94 112 SER A CA 1
ATOM 904 C C . SER A 1 112 ? 5.819 9.319 0.555 1.00 95.94 112 SER A C 1
ATOM 906 O O . SER A 1 112 ? 6.827 9.479 -0.121 1.00 95.94 112 SER A O 1
ATOM 908 N N . ASN A 1 113 ? 4.979 8.299 0.333 1.00 95.94 113 ASN A N 1
ATOM 909 C CA . ASN A 1 113 ? 5.210 7.272 -0.688 1.00 95.94 113 ASN A CA 1
ATOM 910 C C . ASN A 1 113 ? 3.923 6.572 -1.163 1.00 95.94 113 ASN A C 1
ATOM 912 O O . ASN A 1 113 ? 2.820 6.869 -0.696 1.00 95.94 113 ASN A O 1
ATOM 916 N N . THR A 1 114 ? 4.051 5.607 -2.085 1.00 97.38 114 THR A N 1
ATOM 917 C CA . THR A 1 114 ? 2.910 4.855 -2.644 1.00 97.38 114 THR A CA 1
ATOM 918 C C . THR A 1 114 ? 2.074 4.136 -1.576 1.00 97.38 114 THR A C 1
ATOM 920 O O . THR A 1 114 ? 0.849 4.097 -1.694 1.00 97.38 114 THR A O 1
ATOM 923 N N . ILE A 1 115 ? 2.698 3.628 -0.507 1.00 98.00 115 ILE A N 1
ATOM 924 C CA . ILE A 1 115 ? 1.996 2.942 0.591 1.00 98.00 115 ILE A CA 1
ATOM 925 C C . ILE A 1 115 ? 1.065 3.906 1.338 1.00 98.00 115 ILE A C 1
ATOM 927 O O . ILE A 1 115 ? -0.058 3.530 1.678 1.00 98.00 115 ILE A O 1
ATOM 931 N N . CYS A 1 116 ? 1.465 5.170 1.515 1.00 98.38 116 CYS A N 1
ATOM 932 C CA . CYS A 1 116 ? 0.603 6.204 2.099 1.00 98.38 116 CYS A CA 1
ATOM 933 C C . CYS A 1 116 ? -0.674 6.413 1.275 1.00 98.38 116 CYS A C 1
ATOM 935 O O . CYS A 1 116 ? -1.773 6.473 1.827 1.00 98.38 116 CYS A O 1
ATOM 937 N N . TYR A 1 117 ? -0.551 6.470 -0.055 1.00 98.56 117 TYR A N 1
ATOM 938 C CA . TYR A 1 117 ? -1.710 6.580 -0.945 1.00 98.56 117 TYR A CA 1
ATOM 939 C C . TYR A 1 117 ? -2.623 5.346 -0.844 1.00 98.56 117 TYR A C 1
ATOM 941 O O . TYR A 1 117 ? -3.844 5.482 -0.787 1.00 98.56 117 TYR A O 1
ATOM 949 N N . MET A 1 118 ? -2.058 4.138 -0.762 1.00 98.75 118 MET A N 1
ATOM 950 C CA . MET A 1 118 ? -2.838 2.905 -0.583 1.00 98.75 118 MET A CA 1
ATOM 951 C C . MET A 1 118 ? -3.616 2.918 0.738 1.00 98.75 118 MET A C 1
ATOM 953 O O . MET A 1 118 ? -4.825 2.683 0.742 1.00 98.75 118 MET A O 1
ATOM 957 N N . MET A 1 119 ? -2.951 3.256 1.845 1.00 98.69 119 MET A N 1
ATOM 958 C CA . MET A 1 119 ? -3.577 3.343 3.166 1.00 98.69 119 MET A CA 1
ATOM 959 C C . MET A 1 119 ? -4.684 4.397 3.205 1.00 98.69 119 MET A C 1
ATOM 961 O O . MET A 1 119 ? -5.806 4.103 3.614 1.00 98.69 119 MET A O 1
ATOM 965 N N . ALA A 1 120 ? -4.417 5.613 2.730 1.00 98.69 120 ALA A N 1
ATOM 966 C CA . ALA A 1 120 ? -5.412 6.679 2.723 1.00 98.69 120 ALA A CA 1
ATOM 967 C C . ALA A 1 120 ? -6.631 6.340 1.859 1.00 98.69 120 ALA A C 1
ATOM 969 O O . ALA A 1 120 ? -7.764 6.650 2.230 1.00 98.69 120 ALA A O 1
ATOM 970 N N . TYR A 1 121 ? -6.419 5.678 0.719 1.00 98.75 121 TYR A N 1
ATOM 971 C CA . TYR A 1 121 ? -7.511 5.204 -0.122 1.00 98.75 121 TYR A CA 1
ATOM 972 C C . TYR A 1 121 ? -8.328 4.112 0.579 1.00 98.75 121 TYR A C 1
ATOM 974 O O . TYR A 1 121 ? -9.555 4.171 0.545 1.00 98.75 121 TYR A O 1
ATOM 982 N N . ALA A 1 122 ? -7.685 3.173 1.282 1.00 98.62 122 ALA A N 1
ATOM 983 C CA . ALA A 1 122 ? -8.369 2.157 2.087 1.00 98.62 122 ALA A CA 1
ATOM 984 C C . ALA A 1 122 ? -9.258 2.787 3.168 1.00 98.62 122 ALA A C 1
ATOM 986 O O . ALA A 1 122 ? -10.451 2.485 3.244 1.00 98.62 122 ALA A O 1
ATOM 987 N N . VAL A 1 123 ? -8.704 3.726 3.943 1.00 98.56 123 VAL A N 1
ATOM 988 C CA . VAL A 1 123 ? -9.446 4.470 4.972 1.00 98.56 123 VAL A CA 1
ATOM 989 C C . VAL A 1 123 ? -10.596 5.248 4.339 1.00 98.56 123 VAL A C 1
ATOM 991 O O . VAL A 1 123 ? -11.708 5.254 4.867 1.00 98.56 123 VAL A O 1
ATOM 994 N N . ASP A 1 124 ? -10.373 5.887 3.189 1.00 98.62 124 ASP A N 1
ATOM 995 C CA . ASP A 1 124 ? -11.413 6.638 2.494 1.00 98.62 124 ASP A CA 1
ATOM 996 C C . ASP A 1 124 ? -12.589 5.752 2.065 1.00 98.62 124 ASP A C 1
ATOM 998 O O . ASP A 1 124 ? -13.737 6.148 2.276 1.00 98.62 124 ASP A O 1
ATOM 1002 N N . GLN A 1 125 ? -12.315 4.563 1.520 1.00 98.19 125 GLN A N 1
ATOM 1003 C CA . GLN A 1 125 ? -13.348 3.594 1.147 1.00 98.19 125 GLN A CA 1
ATOM 1004 C C . GLN A 1 125 ? -14.110 3.066 2.368 1.00 98.19 125 GLN A C 1
ATOM 1006 O O . GLN A 1 125 ? -15.331 2.907 2.318 1.00 98.19 125 GLN A O 1
ATOM 1011 N N . ALA A 1 126 ? -13.406 2.848 3.479 1.00 98.25 126 ALA A N 1
ATOM 1012 C CA . ALA A 1 126 ? -13.983 2.312 4.704 1.00 98.25 126 ALA A CA 1
ATOM 1013 C C . ALA A 1 126 ? -14.817 3.323 5.498 1.00 98.25 126 ALA A C 1
ATOM 1015 O O . ALA A 1 126 ? -15.555 2.917 6.392 1.00 98.25 126 ALA A O 1
ATOM 1016 N N . THR A 1 127 ? -14.738 4.624 5.193 1.00 98.50 127 THR A N 1
ATOM 1017 C CA . THR A 1 127 ? -15.335 5.679 6.028 1.00 98.50 127 THR A CA 1
ATOM 1018 C C . THR A 1 127 ? -16.362 6.557 5.309 1.00 98.50 127 THR A C 1
ATOM 1020 O O . THR A 1 127 ? -16.324 6.777 4.090 1.00 98.50 127 THR A O 1
ATOM 1023 N N . THR A 1 128 ? -17.316 7.100 6.067 1.00 98.31 128 THR A N 1
ATOM 1024 C CA . THR A 1 128 ? -18.213 8.173 5.607 1.00 98.31 128 THR A CA 1
ATOM 1025 C C . THR A 1 128 ? -17.480 9.519 5.550 1.00 98.31 128 THR A C 1
ATOM 1027 O O . THR A 1 128 ? -16.272 9.593 5.781 1.00 98.31 128 THR A O 1
ATOM 1030 N N . ARG A 1 129 ? -18.181 10.604 5.192 1.00 97.06 129 ARG A N 1
ATOM 1031 C CA . ARG A 1 129 ? -17.599 11.960 5.216 1.00 97.06 129 ARG A CA 1
ATOM 1032 C C . ARG A 1 129 ? -17.316 12.434 6.643 1.00 97.06 129 ARG A C 1
ATOM 1034 O O . ARG A 1 129 ? -16.391 13.204 6.844 1.00 97.06 129 ARG A O 1
ATOM 1041 N N . GLU A 1 130 ? -18.058 11.912 7.610 1.00 97.94 130 GLU A N 1
ATOM 1042 C CA . GLU A 1 130 ? -17.954 12.181 9.047 1.00 97.94 130 GLU A CA 1
ATOM 1043 C C . GLU A 1 130 ? -16.965 11.228 9.742 1.00 97.94 130 GLU A C 1
ATOM 1045 O O . GLU A 1 130 ? -17.015 11.073 10.958 1.00 97.94 130 GLU A O 1
ATOM 1050 N N . LEU A 1 131 ? -16.109 10.545 8.968 1.00 98.06 131 LEU A N 1
ATOM 1051 C CA . LEU A 1 131 ? -15.085 9.612 9.452 1.00 98.06 131 LEU A CA 1
ATOM 1052 C C . LEU A 1 131 ? -15.632 8.423 10.261 1.00 98.06 131 LEU A C 1
ATOM 1054 O O . LEU A 1 131 ? -14.909 7.801 11.031 1.00 98.06 131 LEU A O 1
ATOM 1058 N N . LYS A 1 132 ? -16.899 8.048 10.052 1.00 98.25 132 LYS A N 1
ATOM 1059 C CA . LYS A 1 132 ? -17.476 6.835 10.646 1.00 98.25 132 LYS A CA 1
ATOM 1060 C C . LYS A 1 132 ? -17.180 5.627 9.771 1.00 98.25 132 LYS A C 1
ATOM 1062 O O . LYS A 1 132 ? -17.343 5.711 8.552 1.00 98.25 132 LYS A O 1
ATOM 1067 N N . LEU A 1 133 ? -16.792 4.504 10.372 1.00 98.19 133 LEU A N 1
ATOM 1068 C CA . LEU A 1 133 ? -16.622 3.253 9.635 1.00 98.19 133 LEU A CA 1
ATOM 1069 C C . LEU A 1 133 ? -17.956 2.780 9.050 1.00 98.19 133 LEU A C 1
ATOM 1071 O O . LEU A 1 133 ? -18.971 2.712 9.739 1.00 98.19 133 LEU A O 1
ATOM 1075 N N . ARG A 1 134 ? -17.934 2.437 7.762 1.00 97.81 134 ARG A N 1
ATOM 1076 C CA . ARG A 1 134 ? -19.051 1.812 7.043 1.00 97.81 134 ARG A CA 1
ATOM 1077 C C . ARG A 1 134 ? -19.163 0.323 7.363 1.00 97.81 134 ARG A C 1
ATOM 1079 O O . ARG A 1 134 ? -20.244 -0.240 7.249 1.00 97.81 134 ARG A O 1
ATOM 1086 N N . TYR A 1 135 ? -18.041 -0.302 7.709 1.00 97.31 135 TYR A N 1
ATOM 1087 C CA . TYR A 1 135 ? -17.914 -1.717 8.037 1.00 97.31 135 TYR A CA 1
ATOM 1088 C C . TYR A 1 135 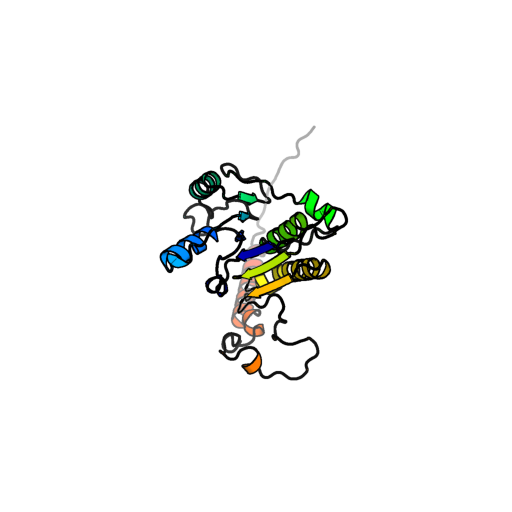? -16.650 -1.947 8.882 1.00 97.31 135 TYR A C 1
ATOM 1090 O O . TYR A 1 135 ? -15.701 -1.163 8.776 1.00 97.31 135 TYR A O 1
ATOM 1098 N N . PRO A 1 136 ? -16.597 -3.021 9.691 1.00 97.88 136 PRO A N 1
ATOM 1099 C CA . PRO A 1 136 ? -15.356 -3.462 10.318 1.00 97.88 136 PRO A CA 1
ATOM 1100 C C . PRO A 1 136 ? -14.322 -3.818 9.247 1.00 97.88 136 PRO A C 1
ATOM 1102 O O . PRO A 1 136 ? -14.640 -4.522 8.285 1.00 97.88 136 PRO A O 1
ATOM 1105 N N . MET A 1 137 ? -13.089 -3.346 9.412 1.00 98.38 137 MET A N 1
ATOM 1106 C CA . MET A 1 137 ? -12.018 -3.557 8.441 1.00 98.38 137 MET A CA 1
ATOM 1107 C C . MET A 1 137 ? -10.725 -3.981 9.132 1.00 98.38 137 MET A C 1
ATOM 1109 O O . MET A 1 137 ? -10.389 -3.463 10.198 1.00 98.38 137 MET A O 1
ATOM 1113 N N . LYS A 1 138 ? -9.994 -4.894 8.490 1.00 98.50 138 LYS A N 1
ATOM 1114 C CA . LYS A 1 138 ? -8.611 -5.235 8.816 1.00 98.50 138 LYS A CA 1
ATOM 1115 C C . LYS A 1 138 ? -7.712 -5.007 7.610 1.00 98.50 138 LYS A C 1
ATOM 1117 O O . LYS A 1 138 ? -8.048 -5.410 6.500 1.00 98.50 138 LYS A O 1
ATOM 1122 N N . VAL A 1 139 ? -6.571 -4.372 7.844 1.00 98.62 139 VAL A N 1
ATOM 1123 C CA . VAL A 1 139 ? -5.507 -4.169 6.864 1.00 98.62 139 VAL A CA 1
ATOM 1124 C C . VAL A 1 139 ? -4.285 -4.957 7.312 1.00 98.62 139 VAL A C 1
ATOM 1126 O O . VAL A 1 139 ? -3.775 -4.741 8.410 1.00 98.62 139 VAL A O 1
ATOM 1129 N N . ARG A 1 140 ? -3.809 -5.861 6.462 1.00 98.12 140 ARG A N 1
ATOM 1130 C CA . ARG A 1 140 ? -2.568 -6.611 6.647 1.00 98.12 140 ARG A CA 1
ATOM 1131 C C . ARG A 1 140 ? -1.517 -6.058 5.699 1.00 98.12 140 ARG A C 1
ATOM 1133 O O . ARG A 1 140 ? -1.771 -5.928 4.506 1.00 98.12 140 ARG A O 1
ATOM 1140 N N . ILE A 1 141 ? -0.357 -5.694 6.222 1.00 97.94 141 ILE A N 1
ATOM 1141 C CA . ILE A 1 141 ? 0.704 -5.046 5.452 1.00 97.94 141 ILE A CA 1
ATOM 1142 C C . ILE A 1 141 ? 1.895 -6.000 5.365 1.00 97.94 141 ILE A C 1
ATOM 1144 O O . ILE A 1 141 ? 2.413 -6.424 6.395 1.00 97.94 141 ILE A O 1
ATOM 1148 N N . TYR A 1 142 ? 2.329 -6.298 4.142 1.00 96.94 142 TYR A N 1
ATOM 1149 C CA . TYR A 1 142 ? 3.463 -7.170 3.824 1.00 96.94 142 TYR A CA 1
ATOM 1150 C C . TYR A 1 142 ? 4.428 -6.439 2.891 1.00 96.94 142 TYR A C 1
ATOM 1152 O O . TYR A 1 142 ? 3.997 -5.618 2.084 1.00 96.94 142 TYR A O 1
ATOM 1160 N N . GLY A 1 143 ? 5.727 -6.734 2.950 1.00 94.88 143 GLY A N 1
ATOM 1161 C CA . GLY A 1 143 ? 6.713 -6.156 2.029 1.00 94.88 143 GLY A CA 1
ATOM 1162 C C . GLY A 1 143 ? 6.937 -4.653 2.211 1.00 94.88 143 GLY A C 1
ATOM 1163 O O . GLY A 1 143 ? 7.418 -3.990 1.294 1.00 94.88 143 GLY A O 1
ATOM 1164 N N . VAL A 1 144 ? 6.565 -4.082 3.355 1.00 95.31 144 VAL A N 1
ATOM 1165 C CA . VAL A 1 144 ? 6.809 -2.670 3.686 1.00 95.31 144 VAL A CA 1
ATOM 1166 C C . VAL A 1 144 ? 7.868 -2.637 4.780 1.00 95.31 144 VAL A C 1
ATOM 1168 O O . VAL A 1 144 ? 7.568 -2.416 5.947 1.00 95.31 144 VAL A O 1
ATOM 1171 N N . ASP A 1 145 ? 9.105 -2.948 4.400 1.00 92.31 145 ASP A N 1
ATOM 1172 C CA . ASP A 1 145 ? 10.157 -3.239 5.377 1.00 92.31 145 ASP A CA 1
ATOM 1173 C C . ASP A 1 145 ? 10.739 -1.961 5.996 1.00 92.31 145 ASP A C 1
ATOM 1175 O O . ASP A 1 145 ? 10.982 -1.927 7.198 1.00 92.31 145 ASP A O 1
ATOM 1179 N N . MET A 1 146 ? 10.916 -0.894 5.204 1.00 90.06 146 MET A N 1
ATOM 1180 C CA . MET A 1 146 ? 11.485 0.396 5.642 1.00 90.06 146 MET A CA 1
ATOM 1181 C C . MET A 1 146 ? 12.842 0.241 6.352 1.00 90.06 146 MET A C 1
ATOM 1183 O O . MET A 1 146 ? 13.073 0.816 7.415 1.00 90.06 146 MET A O 1
ATOM 1187 N N . MET A 1 147 ? 13.725 -0.581 5.775 1.00 82.12 147 MET A N 1
ATOM 1188 C CA . MET A 1 147 ? 15.014 -0.967 6.371 1.00 82.12 147 MET A CA 1
ATOM 1189 C C . MET A 1 147 ? 16.220 -0.238 5.763 1.00 82.12 147 MET A C 1
ATOM 1191 O O . MET A 1 147 ? 17.329 -0.363 6.281 1.00 82.12 147 MET A O 1
ATOM 1195 N N . THR A 1 148 ? 16.043 0.507 4.669 1.00 76.75 148 THR A N 1
ATOM 1196 C CA . THR A 1 148 ? 17.124 1.308 4.074 1.00 76.75 148 THR A CA 1
ATOM 1197 C C . THR A 1 148 ? 17.120 2.730 4.639 1.00 76.75 148 THR A C 1
ATOM 1199 O O . THR A 1 148 ? 16.076 3.229 5.052 1.00 76.75 148 THR A O 1
ATOM 1202 N N . LYS A 1 149 ? 18.291 3.387 4.693 1.00 73.38 149 LYS A N 1
ATOM 1203 C CA . LYS A 1 149 ? 18.448 4.712 5.323 1.00 73.38 149 LYS A CA 1
ATOM 1204 C C . LYS A 1 149 ? 17.479 5.748 4.740 1.00 73.38 149 LYS A C 1
ATOM 1206 O O . LYS A 1 149 ? 16.766 6.395 5.498 1.00 73.38 149 LYS A O 1
ATOM 1211 N N . ASP A 1 150 ? 17.427 5.859 3.417 1.00 76.19 150 ASP A N 1
ATOM 1212 C CA . ASP A 1 150 ? 16.628 6.890 2.749 1.00 76.19 150 ASP A CA 1
ATOM 1213 C C . ASP A 1 150 ? 15.121 6.627 2.903 1.00 76.19 150 ASP A C 1
ATOM 1215 O O . ASP A 1 150 ? 14.368 7.543 3.231 1.00 76.19 150 ASP A O 1
ATOM 1219 N N . GLU A 1 151 ? 14.675 5.370 2.763 1.00 72.00 151 GLU A N 1
ATOM 1220 C CA . GLU A 1 151 ? 13.277 4.984 3.024 1.00 72.00 151 GLU A CA 1
ATOM 1221 C C . GLU A 1 151 ? 12.884 5.261 4.484 1.00 72.00 151 GLU A C 1
ATOM 1223 O O . GLU A 1 151 ? 11.794 5.765 4.767 1.00 72.00 151 GLU A O 1
ATOM 1228 N N . TYR A 1 152 ? 13.783 4.955 5.425 1.00 71.94 152 TYR A N 1
ATOM 1229 C CA . TYR A 1 152 ? 13.555 5.164 6.849 1.00 71.94 152 TYR A CA 1
ATOM 1230 C C . TYR A 1 152 ? 13.446 6.654 7.199 1.00 71.94 152 TYR A C 1
ATOM 1232 O O . TYR A 1 152 ? 12.570 7.039 7.972 1.00 71.94 152 TYR A O 1
ATOM 1240 N N . GLU A 1 153 ? 14.328 7.494 6.658 1.00 80.50 153 GLU A N 1
ATOM 1241 C CA . GLU A 1 153 ? 14.387 8.924 6.982 1.00 80.50 153 GLU A CA 1
ATOM 1242 C C . GLU A 1 153 ? 13.276 9.730 6.296 1.00 80.50 153 GLU A C 1
ATOM 1244 O O . GLU A 1 153 ? 12.713 10.636 6.912 1.00 80.50 153 GLU A O 1
ATOM 1249 N N . LEU A 1 154 ? 12.941 9.404 5.044 1.00 88.25 154 LEU A N 1
ATOM 1250 C CA . LEU A 1 154 ? 12.043 10.224 4.225 1.00 88.25 154 LEU A CA 1
ATOM 1251 C C . LEU A 1 154 ? 10.619 9.673 4.141 1.00 88.25 154 LEU A C 1
ATOM 1253 O O . LEU A 1 154 ? 9.660 10.446 4.086 1.00 88.25 154 LEU A O 1
ATOM 1257 N N . GLU A 1 155 ? 10.453 8.350 4.119 1.00 92.50 155 GLU A N 1
ATOM 1258 C CA . GLU A 1 155 ? 9.167 7.751 3.762 1.00 92.50 155 GLU A CA 1
ATOM 1259 C C . GLU A 1 155 ? 8.404 7.184 4.952 1.00 92.50 155 GLU A C 1
ATOM 1261 O O . GLU A 1 155 ? 7.177 7.315 5.025 1.00 92.50 155 GLU A O 1
ATOM 1266 N N . LYS A 1 156 ? 9.117 6.590 5.906 1.00 94.19 156 LYS A N 1
ATOM 1267 C CA . LYS A 1 156 ? 8.527 5.858 7.027 1.00 94.19 156 LYS A CA 1
ATOM 1268 C C . LYS A 1 156 ? 7.495 6.665 7.819 1.00 94.19 156 LYS A C 1
ATOM 1270 O O . LYS A 1 156 ? 6.414 6.144 8.099 1.00 94.19 156 LYS A O 1
ATOM 1275 N N . GLY A 1 157 ? 7.784 7.932 8.125 1.00 94.94 157 GLY A N 1
ATOM 1276 C CA . GLY A 1 157 ? 6.901 8.776 8.938 1.00 94.94 157 GLY A CA 1
ATOM 1277 C C . GLY A 1 157 ? 5.493 8.940 8.349 1.00 94.94 157 GLY A C 1
ATOM 1278 O O . GLY A 1 157 ? 4.507 8.966 9.086 1.00 94.94 157 GLY A O 1
ATOM 1279 N N . GLY A 1 158 ? 5.363 8.974 7.018 1.00 96.94 158 GLY A N 1
ATOM 1280 C CA . GLY A 1 158 ? 4.050 9.016 6.367 1.00 96.94 158 GLY A CA 1
ATOM 1281 C C . GLY A 1 158 ? 3.259 7.721 6.544 1.00 96.94 158 GLY A C 1
ATOM 1282 O O . GLY A 1 158 ? 2.046 7.754 6.758 1.00 96.94 158 GLY A O 1
ATOM 1283 N N . ILE A 1 159 ? 3.934 6.571 6.526 1.00 97.38 159 ILE A N 1
ATOM 1284 C CA . ILE A 1 159 ? 3.289 5.270 6.730 1.00 97.38 159 ILE A CA 1
ATOM 1285 C C . ILE A 1 159 ? 2.817 5.143 8.181 1.00 97.38 159 ILE A C 1
ATOM 1287 O O . ILE A 1 159 ? 1.672 4.757 8.419 1.00 97.38 159 ILE A O 1
ATOM 1291 N N . GLU A 1 160 ? 3.662 5.521 9.146 1.00 97.50 160 GLU A N 1
ATOM 1292 C CA . GLU A 1 160 ? 3.315 5.562 10.573 1.00 97.50 160 GLU A CA 1
ATOM 1293 C C . GLU A 1 160 ? 2.078 6.430 10.822 1.00 97.50 160 GLU A C 1
ATOM 1295 O O . GLU A 1 160 ? 1.146 5.998 11.507 1.00 97.50 160 GLU A O 1
ATOM 1300 N N . TYR A 1 161 ? 2.033 7.615 10.203 1.00 98.19 161 TYR A N 1
ATOM 1301 C CA . TYR A 1 161 ? 0.885 8.514 10.274 1.00 98.19 161 TYR A CA 1
ATOM 1302 C C . TYR A 1 161 ? -0.401 7.833 9.799 1.00 98.19 161 TYR A C 1
ATOM 1304 O O . TYR A 1 161 ? -1.385 7.809 10.538 1.00 98.19 161 TYR A O 1
ATOM 1312 N N . TRP A 1 162 ? -0.408 7.234 8.603 1.00 98.62 162 TRP A N 1
ATOM 1313 C CA . TRP A 1 162 ? -1.620 6.614 8.060 1.00 98.62 162 TRP A CA 1
ATOM 1314 C C . TRP A 1 162 ? -2.045 5.350 8.812 1.00 98.62 162 TRP A C 1
ATOM 1316 O O . TRP A 1 162 ? -3.246 5.105 8.950 1.00 98.62 162 TRP A O 1
ATOM 1326 N N . ILE A 1 163 ? -1.100 4.569 9.346 1.00 98.44 163 ILE A N 1
ATOM 1327 C CA . ILE A 1 163 ? -1.414 3.441 10.234 1.00 98.44 163 ILE A CA 1
ATOM 1328 C C . ILE A 1 163 ? -2.059 3.948 11.529 1.00 98.44 163 ILE A C 1
ATOM 1330 O O . ILE A 1 163 ? -3.098 3.426 11.938 1.00 98.44 163 ILE A O 1
ATOM 1334 N N . GLY A 1 164 ? -1.473 4.968 12.163 1.00 98.38 164 GLY A N 1
ATOM 1335 C CA . GLY A 1 164 ? -2.023 5.587 13.369 1.00 98.38 164 GLY A CA 1
ATOM 1336 C C . GLY A 1 164 ? -3.416 6.168 13.130 1.00 98.38 164 GLY A C 1
ATOM 1337 O O . GLY A 1 164 ? -4.333 5.910 13.910 1.00 98.38 164 GLY A O 1
ATOM 1338 N N . TYR A 1 165 ? -3.601 6.865 12.007 1.00 98.50 165 TYR A N 1
ATOM 1339 C CA . TYR A 1 165 ? -4.883 7.433 11.593 1.00 98.50 165 TYR A CA 1
ATOM 1340 C C . TYR A 1 165 ? -5.950 6.346 11.402 1.00 98.50 165 TYR A C 1
ATOM 1342 O O . TYR A 1 165 ? -7.046 6.448 11.949 1.00 98.50 165 TYR A O 1
ATOM 1350 N N . ALA A 1 166 ? -5.624 5.265 10.683 1.00 98.69 166 ALA A N 1
ATOM 1351 C CA . ALA A 1 166 ? -6.528 4.134 10.477 1.00 98.69 166 ALA A CA 1
ATOM 1352 C C . ALA A 1 166 ? -6.922 3.461 11.805 1.00 98.69 166 ALA A C 1
ATOM 1354 O O . ALA A 1 166 ? -8.108 3.227 12.051 1.00 98.69 166 ALA A O 1
ATOM 1355 N N . ARG A 1 167 ? -5.948 3.211 12.690 1.00 98.56 167 ARG A N 1
ATOM 1356 C CA . ARG A 1 167 ? -6.189 2.638 14.024 1.00 98.56 167 ARG A CA 1
ATOM 1357 C C . ARG A 1 167 ? -7.065 3.539 14.892 1.00 98.56 167 ARG A C 1
ATOM 1359 O O . ARG A 1 167 ? -7.975 3.038 15.544 1.00 98.56 167 ARG A O 1
ATOM 1366 N N . GLY A 1 168 ? -6.848 4.855 14.854 1.00 98.50 168 GLY A N 1
ATOM 1367 C CA . GLY A 1 168 ? -7.673 5.837 15.567 1.00 98.50 168 GLY A CA 1
ATOM 1368 C C . GLY A 1 168 ? -9.144 5.837 15.134 1.00 98.50 168 GLY A C 1
ATOM 1369 O O . GLY A 1 168 ? -10.017 6.188 15.922 1.00 98.50 168 GLY A O 1
ATOM 1370 N N . LEU A 1 169 ? -9.431 5.383 13.911 1.00 98.12 169 LEU A N 1
ATOM 1371 C CA . LEU A 1 169 ? -10.787 5.206 13.386 1.00 98.12 169 LEU A CA 1
ATOM 1372 C C . LEU A 1 169 ? -11.377 3.81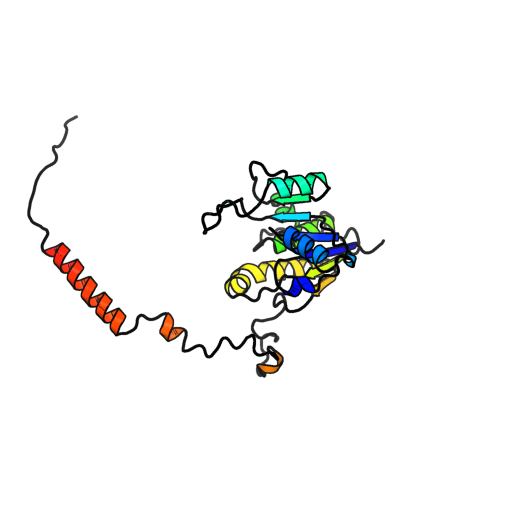2 13.651 1.00 98.12 169 LEU A C 1
ATOM 1374 O O . LEU A 1 169 ? -12.506 3.549 13.243 1.00 98.12 169 LEU A O 1
ATOM 1378 N N . GLY A 1 170 ? -10.641 2.919 14.319 1.00 98.12 170 GLY A N 1
ATOM 1379 C CA . GLY A 1 170 ? -11.078 1.559 14.639 1.00 98.12 170 GLY A CA 1
ATOM 1380 C C . GLY A 1 170 ? -10.782 0.511 13.561 1.00 98.12 170 GLY A C 1
ATOM 1381 O O . GLY A 1 170 ? -11.324 -0.590 13.630 1.00 98.12 170 GLY A O 1
ATOM 1382 N N . ILE A 1 171 ? -9.944 0.822 12.564 1.00 98.56 171 ILE A N 1
ATOM 1383 C CA . ILE A 1 171 ? -9.461 -0.172 11.594 1.00 98.56 171 ILE A CA 1
ATOM 1384 C C . ILE A 1 171 ? -8.338 -0.982 12.245 1.00 98.56 171 ILE A C 1
ATOM 1386 O O . ILE A 1 171 ? -7.362 -0.421 12.747 1.00 98.56 171 ILE A O 1
ATOM 1390 N N . GLU A 1 172 ? -8.446 -2.309 12.212 1.00 98.38 172 GLU A N 1
ATOM 1391 C CA . GLU A 1 172 ? -7.363 -3.183 12.661 1.00 98.38 172 GLU A CA 1
ATOM 1392 C C . GLU A 1 172 ? -6.235 -3.146 11.628 1.00 98.38 172 GLU A C 1
ATOM 1394 O O . GLU A 1 172 ? -6.467 -3.384 10.446 1.00 98.38 172 GLU A O 1
ATOM 1399 N N . VAL A 1 173 ? -5.011 -2.846 12.059 1.00 98.12 173 VAL A N 1
ATOM 1400 C CA . VAL A 1 173 ? -3.845 -2.827 11.167 1.00 98.12 173 VAL A CA 1
ATOM 1401 C C . VAL A 1 173 ? -2.769 -3.740 11.724 1.00 98.12 173 VAL A C 1
ATOM 1403 O O . VAL A 1 173 ? -2.281 -3.513 12.837 1.00 98.12 173 VAL A O 1
ATOM 1406 N N . GLU A 1 174 ? -2.383 -4.729 10.929 1.00 97.00 174 GLU A N 1
ATOM 1407 C CA . GLU A 1 174 ? -1.378 -5.735 11.252 1.00 97.00 174 GLU A CA 1
ATOM 1408 C C . GLU A 1 174 ? -0.198 -5.629 10.277 1.00 97.00 174 GLU A C 1
ATOM 1410 O O . GLU A 1 174 ? -0.385 -5.603 9.061 1.00 97.00 174 GLU A O 1
ATOM 1415 N N . LEU A 1 175 ? 1.019 -5.547 10.817 1.00 95.44 175 LEU A N 1
ATOM 1416 C CA . LEU A 1 175 ? 2.264 -5.545 10.048 1.00 95.44 175 LEU A CA 1
ATOM 1417 C C . LEU A 1 175 ? 2.872 -6.942 10.106 1.00 95.44 175 LEU A C 1
ATOM 1419 O O . LEU A 1 175 ? 3.143 -7.443 11.197 1.00 95.44 175 LEU A O 1
ATOM 1423 N N . TYR A 1 176 ? 3.112 -7.550 8.950 1.00 92.12 176 TYR A N 1
ATOM 1424 C CA . TYR A 1 176 ? 3.651 -8.900 8.865 1.00 92.12 176 TYR A CA 1
ATOM 1425 C C . TYR A 1 176 ? 5.142 -8.892 8.556 1.00 92.12 176 TYR A C 1
ATOM 1427 O O . TYR A 1 176 ? 5.540 -8.527 7.456 1.00 92.12 176 TYR A O 1
ATOM 1435 N N . GLY A 1 177 ? 5.920 -9.388 9.527 1.00 75.81 177 GLY A N 1
ATOM 1436 C CA . GLY A 1 177 ? 7.317 -9.803 9.391 1.00 75.81 177 GLY A CA 1
ATOM 1437 C C . GLY A 1 177 ? 8.324 -8.684 9.109 1.00 75.81 177 GLY A C 1
ATOM 1438 O O . GLY A 1 177 ? 8.146 -7.892 8.198 1.00 75.81 177 GLY A O 1
ATOM 1439 N N . GLY A 1 178 ? 9.428 -8.658 9.865 1.00 68.12 178 GLY A N 1
ATOM 1440 C CA . GLY A 1 178 ? 10.702 -8.005 9.504 1.00 68.12 178 GLY A CA 1
ATOM 1441 C C . GLY A 1 178 ? 10.732 -6.485 9.275 1.00 68.12 178 GLY A C 1
ATOM 1442 O O . GLY A 1 178 ? 11.823 -5.928 9.214 1.00 68.12 178 GLY A O 1
ATOM 1443 N N . GLY A 1 179 ? 9.589 -5.809 9.151 1.00 79.06 179 GLY A N 1
ATOM 1444 C CA . GLY A 1 179 ? 9.527 -4.387 8.846 1.00 79.06 179 GLY A CA 1
ATOM 1445 C C . GLY A 1 179 ? 9.735 -3.495 10.067 1.00 79.06 179 GLY A C 1
ATOM 1446 O O . GLY A 1 179 ? 9.155 -3.711 11.131 1.00 79.06 179 GLY A O 1
ATOM 1447 N N . ALA A 1 180 ? 10.508 -2.429 9.883 1.00 89.00 180 ALA A N 1
ATOM 1448 C CA . ALA A 1 180 ? 10.808 -1.423 10.894 1.00 89.00 180 ALA A CA 1
ATOM 1449 C C . ALA A 1 180 ? 9.774 -0.284 10.955 1.00 89.00 180 ALA A C 1
ATOM 1451 O O . ALA A 1 180 ? 10.010 0.714 11.637 1.00 89.00 180 ALA A O 1
ATOM 1452 N N . VAL A 1 181 ? 8.626 -0.404 10.270 1.00 92.31 181 VAL A N 1
ATOM 1453 C CA . VAL A 1 181 ? 7.627 0.678 10.133 1.00 92.31 181 VAL A CA 1
ATOM 1454 C C . VAL A 1 181 ? 7.137 1.206 11.476 1.00 92.31 181 VAL A C 1
ATOM 1456 O O . VAL A 1 181 ? 7.040 2.407 11.620 1.00 92.31 181 VAL A O 1
ATOM 1459 N N . LEU A 1 182 ? 6.838 0.350 12.458 1.00 92.75 182 LEU A N 1
ATOM 1460 C CA . LEU A 1 182 ? 6.412 0.776 13.807 1.00 92.75 182 LEU A CA 1
ATOM 1461 C C . LEU A 1 182 ? 7.462 0.462 14.876 1.00 92.75 182 LEU A C 1
ATOM 1463 O O . LEU A 1 182 ? 7.141 0.271 16.048 1.00 92.75 182 LEU A O 1
ATOM 1467 N N . GLN A 1 183 ? 8.720 0.353 14.465 1.00 89.25 183 GLN A N 1
ATOM 1468 C CA . GLN A 1 183 ? 9.845 0.125 15.360 1.00 89.25 183 GLN A CA 1
ATOM 1469 C C . GLN A 1 183 ? 10.681 1.394 15.426 1.00 89.25 183 GLN A C 1
ATOM 1471 O O . GLN A 1 183 ? 10.753 2.136 14.459 1.00 89.25 183 GLN A O 1
ATOM 1476 N N . THR A 1 184 ? 11.345 1.681 16.534 1.00 85.06 184 THR A N 1
ATOM 1477 C CA . THR A 1 184 ? 12.380 2.725 16.510 1.00 85.06 184 THR A CA 1
ATOM 1478 C C . THR A 1 184 ? 13.611 2.209 15.756 1.00 85.06 184 THR A C 1
ATOM 1480 O O . THR A 1 184 ? 13.718 1.015 15.475 1.00 85.06 184 THR A O 1
ATOM 1483 N N . CYS A 1 185 ? 14.589 3.073 15.476 1.00 76.44 185 CYS A N 1
ATOM 1484 C CA . CYS A 1 185 ? 15.855 2.645 14.869 1.00 76.44 185 CYS A CA 1
ATOM 1485 C C . CYS A 1 185 ? 16.620 1.624 15.732 1.00 76.44 185 CYS A C 1
ATOM 1487 O O . CYS A 1 185 ? 17.485 0.915 15.228 1.00 76.44 185 CYS A O 1
ATOM 1489 N N . THR A 1 186 ? 16.295 1.540 17.025 1.00 77.81 186 THR A N 1
ATOM 1490 C CA . THR A 1 186 ? 16.843 0.568 17.974 1.00 77.81 186 THR A CA 1
ATOM 1491 C C . THR A 1 186 ? 15.886 -0.584 18.269 1.00 77.81 186 THR A C 1
ATOM 1493 O O . THR A 1 186 ? 16.187 -1.385 19.143 1.00 77.81 186 THR A O 1
ATOM 1496 N N . GLY A 1 187 ? 14.710 -0.654 17.636 1.00 81.38 187 GLY A N 1
ATOM 1497 C CA . GLY A 1 187 ? 13.670 -1.635 17.969 1.00 81.38 187 GLY A CA 1
ATOM 1498 C C . GLY A 1 187 ? 13.092 -1.505 19.386 1.00 81.38 187 GLY A C 1
ATOM 1499 O O . GLY A 1 187 ? 12.327 -2.363 19.815 1.00 81.38 187 GLY A O 1
ATOM 1500 N N . LEU A 1 188 ? 13.440 -0.445 20.123 1.00 79.75 188 LEU A N 1
ATOM 1501 C CA . LEU A 1 188 ? 13.072 -0.242 21.523 1.00 79.75 188 LEU A CA 1
ATOM 1502 C C . LEU A 1 188 ? 12.417 1.121 21.754 1.00 79.75 188 LEU A C 1
ATOM 1504 O O . LEU A 1 188 ? 12.806 2.100 21.113 1.00 79.75 188 LEU A O 1
ATOM 1508 N N . PRO A 1 189 ? 11.468 1.232 22.698 1.00 83.25 189 PRO A N 1
ATOM 1509 C CA . PRO A 1 189 ? 10.868 2.511 23.045 1.00 83.25 189 PRO A CA 1
ATOM 1510 C C . PRO A 1 189 ? 11.914 3.575 23.396 1.00 83.25 189 PRO A C 1
ATOM 1512 O O . PRO A 1 189 ? 12.937 3.296 24.029 1.00 83.25 189 PRO A O 1
ATOM 1515 N N . TYR A 1 190 ? 11.633 4.817 23.005 1.00 77.81 190 TYR A N 1
ATOM 1516 C CA . TYR A 1 190 ? 12.462 5.954 23.387 1.00 77.81 190 TYR A CA 1
ATOM 1517 C C . TYR A 1 190 ? 12.601 6.036 24.917 1.00 77.81 190 TYR A C 1
ATOM 1519 O O . TYR A 1 190 ? 11.634 5.842 25.652 1.00 77.81 190 TYR A O 1
ATOM 1527 N N . GLY A 1 191 ? 13.814 6.325 25.398 1.00 81.62 191 GLY A N 1
ATOM 1528 C CA . GLY A 1 191 ? 14.119 6.445 26.829 1.00 81.62 191 GLY A CA 1
ATOM 1529 C C . GLY A 1 191 ? 14.565 5.150 27.523 1.00 81.62 191 GLY A C 1
ATOM 1530 O O . GLY A 1 191 ? 14.991 5.205 28.678 1.00 81.62 191 GLY A O 1
ATOM 1531 N N . VAL A 1 192 ? 14.549 3.997 26.843 1.00 80.81 192 VAL A N 1
ATOM 1532 C CA . VAL A 1 192 ? 15.111 2.747 27.384 1.00 80.81 192 VAL A CA 1
ATOM 1533 C C . VAL A 1 192 ? 16.646 2.834 27.390 1.00 80.81 192 VAL A C 1
ATOM 1535 O O . VAL A 1 192 ? 17.295 2.775 26.350 1.00 80.81 192 VAL A O 1
ATOM 1538 N N . LYS A 1 193 ? 17.235 3.011 28.584 1.00 58.25 193 LYS A N 1
ATOM 1539 C CA . LYS A 1 193 ? 18.672 3.306 28.793 1.00 58.25 193 LYS A CA 1
ATOM 1540 C C . LYS A 1 193 ? 19.637 2.165 28.460 1.00 58.25 193 LYS A C 1
ATOM 1542 O O . LYS A 1 193 ? 20.825 2.419 28.282 1.00 58.25 193 LYS A O 1
ATOM 1547 N N . PHE A 1 194 ? 19.162 0.925 28.409 1.00 63.81 194 PHE A N 1
ATOM 1548 C CA . PHE A 1 194 ? 20.016 -0.245 28.238 1.00 63.81 194 PHE A CA 1
ATOM 1549 C C . PHE A 1 194 ? 19.428 -1.147 27.171 1.00 63.81 194 PHE A C 1
ATOM 1551 O O . PHE A 1 194 ? 18.296 -1.603 27.306 1.00 63.81 194 PHE A O 1
ATOM 1558 N N . TYR A 1 195 ? 20.211 -1.435 26.137 1.00 56.66 195 TYR A N 1
ATOM 1559 C CA . TYR A 1 195 ? 19.869 -2.490 25.203 1.00 56.66 195 TYR A CA 1
ATOM 1560 C C . TYR A 1 195 ? 21.073 -3.355 24.890 1.00 56.66 195 TYR A C 1
ATOM 1562 O O . TYR A 1 195 ? 22.205 -2.876 24.784 1.00 56.66 195 TYR A O 1
ATOM 1570 N N . LYS A 1 196 ? 20.821 -4.655 24.749 1.00 69.88 196 LYS A N 1
ATOM 1571 C CA . LYS A 1 196 ? 21.782 -5.572 24.154 1.00 69.88 196 LYS A CA 1
ATOM 1572 C C . LYS A 1 196 ? 21.472 -5.590 22.665 1.00 69.88 196 LYS A C 1
ATOM 1574 O O . LYS A 1 196 ? 20.372 -5.950 22.272 1.00 69.88 196 LYS A O 1
ATOM 1579 N N . ILE A 1 197 ? 22.444 -5.237 21.826 1.00 67.00 197 ILE A N 1
ATOM 1580 C CA . ILE A 1 197 ? 22.304 -5.256 20.355 1.00 67.00 197 ILE A CA 1
ATOM 1581 C C . ILE A 1 197 ? 21.742 -6.595 19.828 1.00 67.00 197 ILE A C 1
ATOM 1583 O O . ILE A 1 197 ? 21.032 -6.614 18.834 1.00 67.00 197 ILE A O 1
ATOM 1587 N N . LYS A 1 198 ? 22.008 -7.704 20.534 1.00 70.44 198 LYS A N 1
ATOM 1588 C CA . LYS A 1 198 ? 21.507 -9.048 20.210 1.00 70.44 198 LYS A CA 1
ATOM 1589 C C . LYS A 1 198 ? 19.991 -9.213 20.364 1.00 70.44 198 LYS A C 1
ATOM 1591 O O . LYS A 1 198 ? 19.445 -10.119 19.753 1.00 70.44 198 LYS A O 1
ATOM 1596 N N . ASP A 1 199 ? 19.335 -8.383 21.170 1.00 67.38 199 ASP A N 1
ATOM 1597 C CA . ASP A 1 199 ? 17.883 -8.463 21.382 1.00 67.38 199 ASP A CA 1
ATOM 1598 C C . ASP A 1 199 ? 17.123 -7.805 20.215 1.00 67.38 199 ASP A C 1
ATOM 1600 O O . ASP A 1 199 ? 15.984 -8.156 19.929 1.00 67.38 199 ASP A O 1
ATOM 1604 N N . VAL A 1 200 ? 17.776 -6.861 19.531 1.00 58.44 200 VAL A N 1
ATOM 1605 C CA . VAL A 1 200 ? 17.239 -6.082 18.402 1.00 58.44 200 VAL A CA 1
ATOM 1606 C C . VAL A 1 200 ? 17.638 -6.708 17.068 1.00 58.44 200 VAL A C 1
ATOM 1608 O O . VAL A 1 200 ? 16.870 -6.726 16.113 1.00 58.44 200 VAL A O 1
ATOM 1611 N N . ASP A 1 201 ? 18.857 -7.233 17.015 1.00 65.94 201 ASP A N 1
ATOM 1612 C CA . ASP A 1 201 ? 19.461 -7.827 15.837 1.00 65.94 201 ASP A CA 1
ATOM 1613 C C . ASP A 1 201 ? 20.089 -9.181 16.200 1.00 65.94 201 ASP A C 1
ATOM 1615 O O . ASP A 1 201 ? 21.319 -9.318 16.276 1.00 65.94 201 ASP A O 1
ATOM 1619 N N . PRO A 1 202 ? 19.254 -10.200 16.477 1.00 66.19 202 PRO A N 1
ATOM 1620 C CA . PRO A 1 202 ? 19.743 -11.517 16.874 1.00 66.19 202 PRO A CA 1
ATOM 1621 C C . PRO A 1 202 ? 20.575 -12.184 15.771 1.00 66.19 202 PRO A C 1
ATOM 1623 O O . PRO A 1 202 ? 21.383 -13.067 16.063 1.00 66.19 202 PRO A O 1
ATOM 1626 N N . TRP A 1 203 ? 20.429 -11.727 14.524 1.00 71.44 203 TRP A N 1
ATOM 1627 C CA . TRP A 1 203 ? 21.111 -12.264 13.346 1.00 71.44 203 TRP A CA 1
ATOM 1628 C C . TRP A 1 203 ? 22.317 -11.436 12.883 1.00 71.44 203 TRP A C 1
ATOM 1630 O O . TRP A 1 203 ? 23.026 -11.860 11.974 1.00 71.44 203 TRP A O 1
ATOM 1640 N N . GLY A 1 204 ? 22.608 -10.293 13.510 1.00 69.19 204 GLY A N 1
ATOM 1641 C CA . GLY A 1 204 ? 23.766 -9.466 13.154 1.00 69.19 204 GLY A CA 1
ATOM 1642 C C . GLY A 1 204 ? 23.622 -8.673 11.845 1.00 69.19 204 GLY A C 1
ATOM 1643 O O . GLY A 1 204 ? 24.636 -8.249 11.295 1.00 69.19 204 GLY A O 1
ATOM 1644 N N . LEU A 1 205 ? 22.402 -8.478 11.345 1.00 60.53 205 LEU A N 1
ATOM 1645 C CA . LEU A 1 205 ? 22.065 -7.751 10.120 1.00 60.53 205 LEU A CA 1
ATOM 1646 C C . LEU A 1 205 ? 22.234 -6.225 10.252 1.00 60.53 205 LEU A C 1
ATOM 1648 O O . LEU A 1 205 ? 22.551 -5.558 9.271 1.00 60.53 205 LEU A O 1
ATOM 1652 N N . LEU A 1 206 ? 22.074 -5.666 11.457 1.00 55.44 206 LEU A N 1
ATOM 1653 C CA . LEU A 1 206 ? 22.288 -4.246 11.775 1.00 55.44 206 LEU A CA 1
ATOM 1654 C C . LEU A 1 206 ? 23.759 -3.918 12.051 1.00 55.44 206 LEU A C 1
ATOM 1656 O O . LEU A 1 206 ? 24.142 -2.744 12.050 1.00 55.44 206 LEU A O 1
ATOM 1660 N N . LYS A 1 207 ? 24.620 -4.927 12.248 1.00 55.78 207 LYS A N 1
ATOM 1661 C CA . LYS A 1 207 ? 26.076 -4.737 12.214 1.00 55.78 207 LYS A CA 1
ATOM 1662 C C . LYS A 1 207 ? 26.526 -4.504 10.773 1.00 55.78 207 LYS A C 1
ATOM 1664 O O . LYS A 1 207 ? 27.213 -5.334 10.182 1.00 55.78 207 LYS A O 1
ATOM 1669 N N . CYS A 1 208 ? 26.221 -3.323 10.240 1.00 47.78 208 CYS A N 1
ATOM 1670 C CA . CYS A 1 208 ? 27.003 -2.742 9.159 1.00 47.78 208 CYS A CA 1
ATOM 1671 C C . CYS A 1 208 ? 28.466 -2.813 9.610 1.00 47.78 208 CYS A C 1
ATOM 1673 O O . CYS A 1 208 ? 28.830 -2.213 10.629 1.00 47.78 208 CYS A O 1
ATOM 1675 N N . GLY A 1 209 ? 29.254 -3.672 8.953 1.00 45.78 209 GLY A N 1
ATOM 1676 C CA . GLY A 1 209 ? 30.597 -4.042 9.386 1.00 45.78 209 GLY A CA 1
ATOM 1677 C C . GLY A 1 209 ? 31.372 -2.804 9.799 1.00 45.78 209 GLY A C 1
ATOM 1678 O O . GLY A 1 209 ? 31.382 -1.847 9.036 1.00 45.78 209 GLY A O 1
ATOM 1679 N N . LYS A 1 210 ? 31.918 -2.821 11.030 1.00 45.09 210 LYS A N 1
ATOM 1680 C CA . LYS A 1 210 ? 32.702 -1.753 11.675 1.00 45.09 210 LYS A CA 1
ATOM 1681 C C . LYS A 1 210 ? 32.750 -0.495 10.810 1.00 45.09 210 LYS A C 1
ATOM 1683 O O . LYS A 1 210 ? 33.658 -0.375 9.989 1.00 45.09 210 LYS A O 1
ATOM 1688 N N . MET A 1 211 ? 31.782 0.406 10.989 1.00 44.81 211 MET A N 1
ATOM 1689 C CA . MET A 1 211 ? 31.905 1.781 10.518 1.00 44.81 211 MET A CA 1
ATOM 1690 C C . MET A 1 211 ? 33.232 2.325 11.058 1.00 44.81 211 MET A C 1
ATOM 1692 O O . MET A 1 211 ? 33.307 2.831 12.178 1.00 44.81 211 MET A O 1
ATOM 1696 N N . LYS A 1 212 ? 34.307 2.182 10.276 1.00 45.31 212 LYS A N 1
ATOM 1697 C CA . LYS A 1 212 ? 35.435 3.098 10.314 1.00 45.31 212 LYS A CA 1
ATOM 1698 C C . LYS A 1 212 ? 34.792 4.446 10.059 1.00 45.31 212 LYS A C 1
ATOM 1700 O O . LYS A 1 212 ? 34.247 4.660 8.983 1.00 45.31 212 LYS A O 1
ATOM 1705 N N . LYS A 1 213 ? 34.694 5.212 11.146 1.00 43.44 213 LYS A N 1
ATOM 1706 C CA . LYS A 1 213 ? 34.240 6.594 11.258 1.00 43.44 213 LYS A CA 1
ATOM 1707 C C . LYS A 1 213 ? 33.682 7.150 9.949 1.00 43.44 213 LYS A C 1
ATOM 1709 O O . LYS A 1 213 ? 34.434 7.516 9.059 1.00 43.44 213 LYS A O 1
ATOM 1714 N N . TRP A 1 214 ? 32.371 7.347 9.895 1.00 40.50 214 TRP A N 1
ATOM 1715 C CA . TRP A 1 214 ? 31.738 8.225 8.904 1.00 40.50 214 TRP A CA 1
ATOM 1716 C C . TRP A 1 214 ? 32.433 9.608 8.806 1.00 40.50 214 TRP A C 1
ATOM 1718 O O . TRP A 1 214 ? 32.430 10.233 7.752 1.00 40.50 214 TRP A O 1
ATOM 1728 N N . GLN A 1 215 ? 33.117 10.048 9.872 1.00 44.53 215 GLN A N 1
ATOM 1729 C CA . GLN A 1 215 ? 33.981 11.237 9.881 1.00 44.53 215 GLN A CA 1
ATOM 1730 C C . GLN A 1 215 ? 35.226 11.133 8.969 1.00 44.53 215 GLN A C 1
ATOM 1732 O O . GLN A 1 215 ? 35.711 12.159 8.516 1.00 44.53 215 GLN A O 1
ATOM 1737 N N . GLU A 1 216 ? 35.730 9.931 8.666 1.00 44.75 216 GLU A N 1
ATOM 1738 C CA . GLU A 1 216 ? 36.860 9.702 7.743 1.00 44.75 216 GLU A CA 1
ATOM 1739 C C . GLU A 1 216 ? 36.420 9.625 6.269 1.00 44.75 216 GLU A C 1
ATOM 1741 O O . GLU A 1 216 ? 37.258 9.763 5.385 1.00 44.75 216 GLU A O 1
ATOM 1746 N N . GLN A 1 217 ? 35.127 9.417 5.982 1.00 43.69 217 GLN A N 1
ATOM 1747 C CA . GLN A 1 217 ? 34.597 9.359 4.608 1.00 43.69 217 GLN A CA 1
ATOM 1748 C C . GLN A 1 217 ? 33.982 10.680 4.123 1.00 43.69 217 GLN A C 1
ATOM 1750 O O . GLN A 1 217 ? 33.872 10.881 2.918 1.00 43.69 217 GLN A O 1
ATOM 1755 N N . ALA A 1 218 ? 33.607 11.586 5.033 1.00 43.06 218 ALA A N 1
ATOM 1756 C CA . ALA A 1 218 ? 33.097 12.917 4.684 1.00 43.06 218 ALA A CA 1
ATOM 1757 C C . ALA A 1 218 ? 34.185 14.011 4.657 1.00 43.06 218 ALA A C 1
ATOM 1759 O O . ALA A 1 218 ? 33.940 15.104 4.153 1.00 43.06 218 ALA A O 1
ATOM 1760 N N . GLY A 1 219 ? 35.377 13.736 5.191 1.00 50.41 219 GLY A N 1
ATOM 1761 C CA . GLY A 1 219 ? 36.532 14.622 5.086 1.00 50.41 219 GLY A CA 1
ATOM 1762 C C . GLY A 1 219 ? 37.464 14.142 3.983 1.00 50.41 219 GLY A C 1
ATOM 1763 O O . GLY A 1 219 ? 37.902 12.993 4.003 1.00 50.41 219 GLY A O 1
ATOM 1764 N N . PHE A 1 220 ? 37.797 15.012 3.030 1.00 49.97 220 PHE A N 1
ATOM 1765 C CA . PHE A 1 220 ? 38.957 14.788 2.172 1.00 49.97 220 PHE A CA 1
ATOM 1766 C C . PHE A 1 220 ? 40.175 14.508 3.065 1.00 49.97 220 PHE A C 1
ATOM 1768 O O . PHE A 1 220 ? 40.410 15.228 4.034 1.00 49.97 220 PHE A O 1
ATOM 1775 N N . SER A 1 221 ? 40.950 13.464 2.763 1.00 61.56 221 SER A N 1
ATOM 1776 C CA . SER A 1 221 ? 42.218 13.224 3.465 1.00 61.56 221 SER A CA 1
ATOM 1777 C C . SER A 1 221 ? 43.131 14.448 3.351 1.00 61.56 221 SER A C 1
ATOM 1779 O O . SER A 1 221 ? 43.060 15.160 2.351 1.00 61.56 221 SER A O 1
ATOM 1781 N N . ASP A 1 222 ? 44.055 14.659 4.293 1.00 55.19 222 ASP A N 1
ATOM 1782 C CA . ASP A 1 222 ? 45.039 15.757 4.211 1.00 55.19 222 ASP A CA 1
ATOM 1783 C C . ASP A 1 222 ? 45.773 15.781 2.862 1.00 55.19 222 ASP A C 1
ATOM 1785 O O . ASP A 1 222 ? 46.091 16.837 2.327 1.00 55.19 222 ASP A O 1
ATOM 1789 N N . LYS A 1 223 ? 45.979 14.608 2.252 1.00 63.53 223 LYS A N 1
ATOM 1790 C CA . LYS A 1 223 ? 46.577 14.474 0.921 1.00 63.53 223 LYS A CA 1
ATOM 1791 C C . LYS A 1 223 ? 45.647 14.954 -0.201 1.00 63.53 223 LYS A C 1
ATOM 1793 O O . LYS A 1 223 ? 46.131 15.519 -1.173 1.00 63.53 223 LYS A O 1
ATOM 1798 N N . GLN A 1 224 ? 44.336 14.741 -0.080 1.00 60.66 224 GLN A N 1
ATOM 1799 C CA . GLN A 1 224 ? 43.323 15.264 -1.006 1.00 60.66 224 GLN A CA 1
ATOM 1800 C C . GLN A 1 224 ? 43.075 16.762 -0.793 1.00 60.66 224 GLN A C 1
ATOM 1802 O O . GLN A 1 224 ? 42.964 17.480 -1.779 1.00 60.66 224 GLN A O 1
ATOM 1807 N N . MET A 1 225 ? 43.073 17.241 0.456 1.00 59.59 225 MET A N 1
ATOM 1808 C CA . MET A 1 225 ? 43.014 18.670 0.788 1.00 59.59 225 MET A CA 1
ATOM 1809 C C . MET A 1 225 ? 44.235 19.416 0.247 1.00 59.59 225 MET A C 1
ATOM 1811 O O . MET A 1 225 ? 44.090 20.474 -0.353 1.00 59.59 225 MET A O 1
ATOM 1815 N N . LYS A 1 226 ? 45.431 18.829 0.376 1.00 66.12 226 LYS A N 1
ATOM 1816 C CA . LYS A 1 226 ? 46.666 19.391 -0.178 1.00 66.12 226 LYS A CA 1
ATOM 1817 C C . LYS A 1 226 ? 46.648 19.426 -1.709 1.00 66.12 226 LYS A C 1
ATOM 1819 O O . LYS A 1 226 ? 47.027 20.432 -2.285 1.00 66.12 226 LYS A O 1
ATOM 1824 N N . LYS A 1 227 ? 46.120 18.383 -2.362 1.00 65.38 227 LYS A N 1
ATOM 1825 C CA . LYS A 1 227 ? 45.950 18.356 -3.825 1.00 65.38 227 LYS A CA 1
ATOM 1826 C C . LYS A 1 227 ? 44.923 19.384 -4.319 1.00 65.38 227 LYS A C 1
ATOM 1828 O O . LYS A 1 227 ? 45.125 19.981 -5.365 1.00 65.38 227 LYS A O 1
ATOM 1833 N N . LEU A 1 228 ? 43.833 19.595 -3.575 1.00 55.03 228 LEU A N 1
ATOM 1834 C CA . LEU A 1 228 ? 42.827 20.626 -3.866 1.00 55.03 228 LEU A CA 1
ATOM 1835 C C . LEU A 1 228 ? 43.392 22.044 -3.697 1.00 55.03 228 LEU A C 1
ATOM 1837 O O . LEU A 1 228 ? 43.119 22.893 -4.536 1.00 55.03 228 LEU A O 1
ATOM 1841 N N . ALA A 1 229 ? 44.216 22.274 -2.670 1.00 64.12 229 ALA A N 1
ATOM 1842 C CA . ALA A 1 229 ? 44.921 23.541 -2.469 1.00 64.12 229 ALA A CA 1
ATOM 1843 C C . ALA A 1 229 ? 45.990 23.800 -3.553 1.00 64.12 229 ALA A C 1
ATOM 1845 O O . ALA A 1 229 ? 46.116 24.912 -4.049 1.00 64.12 229 ALA A O 1
ATOM 1846 N N . GLU A 1 230 ? 46.716 22.761 -3.983 1.00 67.12 230 GLU A N 1
ATOM 1847 C CA . GLU A 1 230 ? 47.687 22.851 -5.086 1.00 67.12 230 GLU A CA 1
ATOM 1848 C C . GLU A 1 230 ? 47.006 23.146 -6.440 1.00 67.12 230 GLU A C 1
ATOM 1850 O O . GLU A 1 230 ? 47.571 23.855 -7.270 1.00 67.12 230 GLU A O 1
ATOM 1855 N N . HIS A 1 231 ? 45.785 22.643 -6.666 1.00 54.03 231 HIS A N 1
ATOM 1856 C CA . HIS A 1 231 ? 45.000 22.944 -7.868 1.00 54.03 231 HIS A CA 1
ATOM 1857 C C . HIS A 1 231 ? 44.360 24.343 -7.836 1.00 54.03 231 HIS A C 1
ATOM 1859 O O . HIS A 1 231 ? 44.306 24.988 -8.881 1.00 54.03 231 HIS A O 1
ATOM 1865 N N . SER A 1 232 ? 43.934 24.845 -6.668 1.00 54.94 232 SER A N 1
ATOM 1866 C CA . SER A 1 232 ? 43.363 26.196 -6.563 1.00 54.94 232 SER A CA 1
ATOM 1867 C C . SER A 1 232 ? 44.391 27.297 -6.821 1.00 54.94 232 SER A C 1
ATOM 1869 O O . SER A 1 232 ? 44.049 28.317 -7.412 1.00 54.94 232 SER A O 1
ATOM 1871 N N . ASP A 1 233 ? 45.650 27.084 -6.430 1.00 55.28 233 ASP A N 1
ATOM 1872 C CA . ASP A 1 233 ? 46.732 28.044 -6.679 1.00 55.28 233 ASP A CA 1
ATOM 1873 C C . ASP A 1 233 ? 47.174 28.045 -8.156 1.00 55.28 233 ASP A C 1
ATOM 1875 O O . ASP A 1 233 ? 47.527 29.093 -8.695 1.00 55.28 233 ASP A O 1
ATOM 1879 N N . ALA A 1 234 ? 47.099 26.896 -8.840 1.00 55.56 234 ALA A N 1
ATOM 1880 C CA . ALA A 1 234 ? 47.394 26.786 -10.271 1.00 55.56 234 ALA A CA 1
ATOM 1881 C C . ALA A 1 234 ? 46.295 27.413 -11.154 1.00 55.56 234 ALA A C 1
ATOM 1883 O O . ALA A 1 234 ? 46.611 28.108 -12.118 1.00 55.56 234 ALA A O 1
ATOM 1884 N N . GLU A 1 235 ? 45.016 27.234 -10.801 1.00 52.47 235 GLU A N 1
ATOM 1885 C CA . GLU A 1 235 ? 43.892 27.878 -11.503 1.00 52.47 235 GLU A CA 1
ATOM 1886 C C . GLU A 1 235 ? 43.843 29.396 -11.253 1.00 52.47 235 GLU A C 1
ATOM 1888 O O . GLU A 1 235 ? 43.491 30.161 -12.150 1.00 52.47 235 GLU A O 1
ATOM 1893 N N . LEU A 1 236 ? 44.253 29.868 -10.067 1.00 49.72 236 LEU A N 1
ATOM 1894 C CA . LEU A 1 236 ? 44.398 31.303 -9.792 1.00 49.72 236 LEU A CA 1
ATOM 1895 C C . LEU A 1 236 ? 45.566 31.936 -10.563 1.00 49.72 236 LEU A C 1
ATOM 1897 O O . LEU A 1 236 ? 45.430 33.073 -11.013 1.00 49.72 236 LEU A O 1
ATOM 1901 N N . ALA A 1 237 ? 46.669 31.207 -10.767 1.00 53.31 237 ALA A N 1
ATOM 1902 C CA . ALA A 1 237 ? 47.807 31.678 -11.556 1.00 53.31 237 ALA A CA 1
ATOM 1903 C C . ALA A 1 237 ? 47.464 31.845 -13.053 1.00 53.31 237 ALA A C 1
ATOM 1905 O O . ALA A 1 237 ? 47.836 32.855 -13.652 1.00 53.31 237 ALA A O 1
ATOM 1906 N N . GLU A 1 238 ? 46.683 30.925 -13.640 1.00 52.72 238 GLU A N 1
ATOM 1907 C CA . GLU A 1 238 ? 46.211 31.043 -15.034 1.00 52.72 238 GLU A CA 1
ATOM 1908 C C . GLU A 1 238 ? 45.230 32.211 -15.243 1.00 52.72 238 GLU A C 1
ATOM 1910 O O . GLU A 1 238 ? 45.195 32.811 -16.319 1.00 52.72 238 GLU A O 1
ATOM 1915 N N . ILE A 1 239 ? 44.465 32.593 -14.213 1.00 49.28 239 ILE A N 1
ATOM 1916 C CA . ILE A 1 239 ? 43.549 33.743 -14.274 1.00 49.28 239 ILE A CA 1
ATOM 1917 C C . ILE A 1 239 ? 44.308 35.076 -14.165 1.00 49.28 239 ILE A C 1
ATOM 1919 O O . ILE A 1 239 ? 43.902 36.067 -14.778 1.00 49.28 239 ILE A O 1
ATOM 1923 N N . THR A 1 240 ? 45.424 35.127 -13.431 1.00 49.75 240 THR A N 1
ATOM 1924 C CA . THR A 1 240 ? 46.219 36.359 -13.282 1.00 49.75 240 THR A CA 1
ATOM 1925 C C . THR A 1 240 ? 47.167 36.648 -14.448 1.00 49.75 240 THR A C 1
ATOM 1927 O O . THR A 1 240 ? 47.425 37.821 -14.714 1.00 49.75 240 THR A O 1
ATOM 1930 N N . ASP A 1 241 ? 47.602 35.636 -15.206 1.00 50.38 241 ASP A N 1
ATOM 1931 C CA . ASP A 1 241 ? 48.484 35.822 -16.376 1.00 50.38 241 ASP A CA 1
ATOM 1932 C C . ASP A 1 241 ? 47.725 36.112 -17.692 1.00 50.38 241 ASP A C 1
ATOM 1934 O O . ASP A 1 241 ? 48.326 36.417 -18.723 1.00 50.38 241 ASP A O 1
ATOM 1938 N N . GLY A 1 242 ? 46.387 36.090 -17.665 1.00 52.19 242 GLY A N 1
ATOM 1939 C CA . GLY A 1 242 ? 45.519 36.264 -18.835 1.00 52.19 242 GLY A CA 1
ATOM 1940 C C . GLY A 1 242 ? 45.016 37.686 -19.124 1.00 52.19 242 GLY A C 1
ATOM 1941 O O . GLY A 1 242 ? 44.135 37.840 -19.968 1.00 52.19 242 GLY A O 1
ATOM 1942 N N . THR A 1 243 ? 45.522 38.742 -18.472 1.00 50.84 243 THR A N 1
ATOM 1943 C CA . THR A 1 243 ? 45.102 40.134 -18.771 1.00 50.84 243 THR A CA 1
ATOM 1944 C C . THR A 1 243 ? 46.029 40.837 -19.765 1.00 50.84 243 THR A C 1
ATOM 1946 O O . THR A 1 243 ? 46.547 41.928 -19.539 1.00 50.84 243 THR A O 1
ATOM 1949 N N . GLY A 1 244 ? 46.184 40.214 -20.934 1.00 48.59 244 GLY A N 1
ATOM 1950 C CA . GLY A 1 244 ? 46.663 40.862 -22.150 1.00 48.59 244 GLY A CA 1
ATOM 1951 C C . GLY A 1 244 ? 45.494 41.369 -22.998 1.00 48.59 244 GLY A C 1
ATOM 1952 O O . GLY A 1 244 ? 44.860 40.591 -23.692 1.00 48.59 244 GLY A O 1
ATOM 1953 N N . MET A 1 245 ? 45.247 42.681 -22.936 1.00 46.53 245 MET A N 1
ATOM 1954 C CA . MET A 1 245 ? 44.660 43.553 -23.972 1.00 46.53 245 MET A CA 1
ATOM 1955 C C . MET A 1 245 ? 43.429 43.095 -24.796 1.00 46.53 245 MET A C 1
ATOM 1957 O O . MET A 1 245 ? 43.523 42.269 -25.692 1.00 46.53 245 MET A O 1
ATOM 1961 N N . GLY A 1 246 ? 42.373 43.918 -24.737 1.00 46.00 246 GLY A N 1
ATOM 1962 C CA . GLY A 1 246 ? 42.065 44.755 -25.905 1.00 46.00 246 GLY A CA 1
ATOM 1963 C C . GLY A 1 246 ? 40.751 44.535 -26.672 1.00 46.00 246 GLY A C 1
ATOM 1964 O O . GLY A 1 246 ? 40.492 43.490 -27.251 1.00 46.00 246 GLY A O 1
ATOM 1965 N N . THR A 1 247 ? 40.057 45.667 -26.842 1.00 42.62 247 THR A N 1
ATOM 1966 C CA . THR A 1 247 ? 39.215 46.078 -27.987 1.00 42.62 247 THR A CA 1
ATOM 1967 C C . THR A 1 247 ? 37.721 45.703 -28.004 1.00 42.62 247 THR A C 1
ATOM 1969 O O . THR A 1 247 ? 37.314 44.616 -28.381 1.00 42.62 247 THR A O 1
ATOM 1972 N N . GLY A 1 248 ? 36.897 46.710 -27.681 1.00 41.06 248 GLY A N 1
ATOM 1973 C CA . GLY A 1 248 ? 36.010 47.350 -28.662 1.00 41.06 248 GLY A CA 1
ATOM 1974 C C . GLY A 1 248 ? 34.662 46.693 -28.976 1.00 41.06 248 GLY A C 1
ATOM 1975 O O . GLY A 1 248 ? 34.595 45.759 -29.761 1.00 41.06 248 GLY A O 1
ATOM 1976 N N . TYR A 1 249 ? 33.573 47.320 -28.519 1.00 35.28 249 TYR A N 1
ATOM 1977 C CA . TYR A 1 249 ? 32.277 47.271 -29.206 1.00 35.28 249 TYR A CA 1
ATOM 1978 C C . TYR A 1 249 ? 31.690 48.688 -29.336 1.00 35.28 249 TYR A C 1
ATOM 1980 O O . TYR A 1 249 ? 31.808 49.478 -28.394 1.00 35.28 249 TYR A O 1
ATOM 1988 N N . PRO A 1 250 ? 31.100 49.044 -30.494 1.00 53.53 250 PRO A N 1
ATOM 1989 C CA . PRO A 1 250 ? 30.664 50.401 -30.789 1.00 53.53 250 PRO A CA 1
ATOM 1990 C C . PRO A 1 250 ? 29.279 50.691 -30.199 1.00 53.53 250 PRO A C 1
ATOM 1992 O O . PRO A 1 250 ? 28.374 49.858 -30.237 1.00 53.53 250 PRO A O 1
ATOM 1995 N N . LEU A 1 251 ? 29.112 51.915 -29.698 1.00 44.69 251 LEU A N 1
ATOM 1996 C CA . LEU A 1 251 ? 27.821 52.477 -29.314 1.00 44.69 251 LEU A CA 1
ATOM 1997 C C . LEU A 1 251 ? 27.019 52.814 -30.576 1.00 44.69 251 LEU A C 1
ATOM 1999 O O . LEU A 1 251 ? 27.412 53.672 -31.365 1.00 44.69 251 LEU A O 1
ATOM 2003 N N . GLY A 1 252 ? 25.894 52.125 -30.755 1.00 51.94 252 GLY A N 1
ATOM 2004 C CA . GLY A 1 252 ? 24.879 52.474 -31.740 1.00 51.94 252 GLY A CA 1
ATOM 2005 C C . GLY A 1 252 ? 24.041 53.655 -31.256 1.00 51.94 252 GLY A C 1
ATOM 2006 O O . GLY A 1 252 ? 23.493 53.631 -30.157 1.00 51.94 252 GLY A O 1
ATOM 2007 N N . THR A 1 253 ? 23.942 54.677 -32.097 1.00 61.28 253 THR A N 1
ATOM 2008 C CA . THR A 1 253 ? 23.015 55.800 -31.976 1.00 61.28 253 THR A CA 1
ATOM 2009 C C . THR A 1 253 ? 21.606 55.393 -32.406 1.00 61.28 253 THR A C 1
ATOM 2011 O O . THR A 1 253 ? 21.418 54.887 -33.514 1.00 61.28 253 THR A O 1
ATOM 2014 N N . LYS A 1 254 ? 20.617 55.687 -31.557 1.00 52.72 254 LYS A N 1
ATOM 2015 C CA . LYS A 1 254 ? 19.286 56.193 -31.920 1.00 52.72 254 LYS A CA 1
ATOM 2016 C C . LYS A 1 254 ? 18.768 57.066 -30.787 1.00 52.72 254 LYS A C 1
ATOM 2018 O O . LYS A 1 254 ? 19.001 56.685 -29.621 1.00 52.72 254 LYS A O 1
#

Radius of gyration: 26.28 Å; chains: 1; bounding box: 70×80×61 Å